Protein AF-X1LB87-F1 (afdb_monomer)

Sequence (244 aa):
LTRALYGISIRQPIGGEYGLSAKMVKKVLVHPLFPAEFGIDIFITTVAACEDMKMIEAKLGIKSHDSTKDYKDPKVLLVPMFNQVTGSILDLTIFYKDFSKKKVGDKSVERIGIKEVEIPKEVVMDISGYINDFKSGYKETIKKKNFFLTTKMISSLDKMSKSSGVEDFNFPIDLWAQIVYYSLNYYEQKRDRKEDILEILRILWQGRLASFAIETKDLDVEQSEEVIQRLVKAFKKYKEKMWQ

Foldseek 3Di:
DLCLQQLEDDPCQQDPDDDDDPVLVVQQVPDPLNDDDSQNSNLSSLSCRLVVHAAAAEDDDDDDDVCVVPVVDVCVVVLVSQLNNLLSVLVSCVVSVVSRLDPHHRDDHHYDDDDDPDDDDDDDDPLVVLLVLLLCCCVPQCVVLVVLPDPVLNVVSVVQSPQDDLLRHADDLLSLLLLSLSLSVVCVVCVVCSVSSSSNNSSSVSSNVSNLCSVCVPPDPVRSVVVVVVSSVSNNVVSNVSND

Nearest PDB structures (foldseek):
  6wvt-assembly1_K  TM=2.328E-01  e=2.397E+00  Mus musculus
  7utj-assembly1_I  TM=2.412E-01  e=8.378E+00  Homo sapiens

InterPro domains:
  IPR029044 Nucleotide-diphospho-sugar transferases [G3DSA:3.90.550.10] (3-74)
  IPR029044 Nucleotide-diphospho-sugar transferases [SSF53448] (2-237)

Mean predicted aligned error: 5.07 Å

Radius of gyration: 18.39 Å; Cα contacts (8 Å, |Δi|>4): 214; chains: 1; bounding box: 40×46×42 Å

Secondary structure (DSSP, 8-state):
-HHHHH-B--S-TT-S-----HHHHHHHHT-TT--S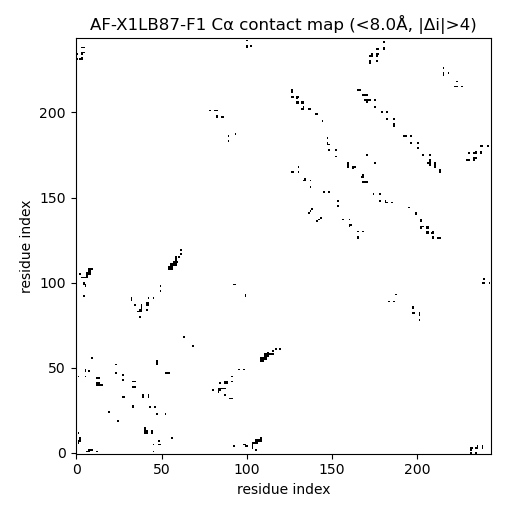STTHHHHHHHHHHHTT---EEE-------HHHH-TT-HHHHHHHHHHHHHHHHHHHHHHTHHHHTS----BPPEEES----PPPPP----HHHHHHHHHHHIIIIITT--TTS-HHHHHHHHHHHT--SSTT----HHHHHHHHHHHHHHHHH-GGGHHHHHHHHHHHHHHHHHHHHHHHTT--HHHHHHHHHHHHHHHHHHHHHH--

pLDDT: mean 89.95, std 10.99, range [47.03, 98.19]

Organism: NCBI:txid412755

Structure (mmCIF, N/CA/C/O backbone):
data_AF-X1LB87-F1
#
_entry.id   AF-X1LB87-F1
#
loop_
_atom_site.group_PDB
_atom_site.id
_atom_site.type_symbol
_atom_site.label_atom_id
_atom_site.label_alt_id
_atom_site.label_comp_id
_atom_site.label_asym_id
_atom_site.label_entity_id
_atom_site.label_seq_id
_atom_site.pdbx_PDB_ins_code
_atom_site.Cartn_x
_atom_site.Cartn_y
_atom_site.Cartn_z
_atom_site.occupancy
_atom_site.B_iso_or_equiv
_atom_site.auth_seq_id
_atom_site.auth_comp_id
_atom_site.auth_asym_id
_atom_site.auth_atom_id
_atom_site.pdbx_PDB_model_num
ATOM 1 N N . LEU A 1 1 ? -1.907 -0.938 -4.306 1.00 92.50 1 LEU A N 1
ATOM 2 C CA . LEU A 1 1 ? -1.339 0.369 -4.709 1.00 92.50 1 LEU A CA 1
ATOM 3 C C . LEU A 1 1 ? -0.589 0.290 -6.048 1.00 92.50 1 LEU A C 1
ATOM 5 O O . LEU A 1 1 ? -1.041 0.935 -6.982 1.00 92.50 1 LEU A O 1
ATOM 9 N N . THR A 1 2 ? 0.451 -0.542 -6.197 1.00 92.88 2 THR A N 1
ATOM 10 C CA . THR A 1 2 ? 1.267 -0.697 -7.431 1.00 92.88 2 THR A CA 1
ATOM 11 C C . THR A 1 2 ? 0.451 -0.820 -8.722 1.00 92.88 2 THR A C 1
ATOM 13 O O . THR A 1 2 ? 0.628 -0.024 -9.638 1.00 92.88 2 THR A O 1
ATOM 16 N N . ARG A 1 3 ? -0.528 -1.736 -8.775 1.00 93.56 3 ARG A N 1
ATOM 17 C CA . ARG A 1 3 ? -1.422 -1.892 -9.940 1.00 93.56 3 ARG A CA 1
ATOM 18 C C . ARG A 1 3 ? -2.224 -0.628 -10.266 1.00 93.56 3 ARG A C 1
ATOM 20 O O . ARG A 1 3 ? -2.453 -0.330 -11.429 1.00 93.56 3 ARG A O 1
ATOM 27 N N . ALA A 1 4 ? -2.644 0.133 -9.256 1.00 94.12 4 ALA A N 1
ATOM 28 C CA . ALA A 1 4 ? -3.366 1.386 -9.477 1.00 94.12 4 ALA A CA 1
ATOM 29 C C . ALA A 1 4 ? -2.437 2.495 -9.999 1.00 94.12 4 ALA A C 1
ATOM 31 O O . ALA A 1 4 ? -2.814 3.246 -10.897 1.00 94.12 4 ALA A O 1
ATOM 32 N N . LEU A 1 5 ? -1.220 2.589 -9.458 1.00 94.44 5 LEU A N 1
ATOM 33 C CA . LEU A 1 5 ? -0.237 3.596 -9.856 1.00 94.44 5 LEU A CA 1
ATOM 34 C C . LEU A 1 5 ? 0.320 3.345 -11.256 1.00 94.44 5 LEU A C 1
ATOM 36 O O . LEU A 1 5 ? 0.363 4.280 -12.052 1.00 94.44 5 LEU A O 1
ATOM 40 N N . TYR A 1 6 ? 0.672 2.098 -11.565 1.00 93.88 6 TYR A N 1
ATOM 41 C CA . TYR A 1 6 ? 1.486 1.776 -12.736 1.00 93.88 6 TYR A CA 1
ATOM 42 C C . TYR A 1 6 ? 0.792 0.875 -13.764 1.00 93.88 6 TYR A C 1
ATOM 44 O O . TYR A 1 6 ? 1.359 0.594 -14.815 1.00 93.88 6 TYR A O 1
ATOM 52 N N . GLY A 1 7 ? -0.428 0.408 -13.480 1.00 92.31 7 GLY A N 1
ATOM 53 C CA . GLY A 1 7 ? -1.192 -0.440 -14.399 1.00 92.31 7 GLY A CA 1
ATOM 54 C C . GLY A 1 7 ? -0.630 -1.853 -14.560 1.00 92.31 7 GLY A C 1
ATOM 55 O O . GLY A 1 7 ? -1.006 -2.543 -15.495 1.00 92.31 7 GLY A O 1
ATOM 56 N N . ILE A 1 8 ? 0.269 -2.311 -13.685 1.00 90.56 8 ILE A N 1
ATOM 57 C CA . ILE A 1 8 ? 0.859 -3.654 -13.781 1.00 90.56 8 ILE A CA 1
ATOM 58 C C . ILE A 1 8 ? 0.159 -4.640 -12.846 1.00 90.56 8 ILE A C 1
ATOM 60 O O . ILE A 1 8 ? 0.021 -4.390 -11.647 1.00 90.56 8 ILE A O 1
ATOM 64 N N . SER A 1 9 ? -0.295 -5.772 -13.389 1.00 90.56 9 SER A N 1
ATOM 65 C CA . SER A 1 9 ? -1.017 -6.806 -12.636 1.00 90.56 9 SER A CA 1
ATOM 66 C C . SER A 1 9 ? -0.108 -7.959 -12.181 1.00 90.56 9 SER A C 1
ATOM 68 O O . SER A 1 9 ? -0.402 -9.124 -12.449 1.00 90.56 9 SER A O 1
ATOM 70 N N . ILE A 1 10 ? 0.971 -7.624 -11.469 1.00 90.62 10 ILE A N 1
ATOM 71 C CA . ILE A 1 10 ? 1.879 -8.584 -10.817 1.00 90.62 10 ILE A CA 1
ATOM 72 C C . ILE A 1 10 ? 1.256 -9.095 -9.507 1.00 90.62 10 ILE A C 1
ATOM 74 O O . ILE A 1 10 ? 0.735 -8.304 -8.716 1.00 90.62 10 ILE A O 1
ATOM 78 N N . ARG A 1 11 ? 1.308 -10.409 -9.278 1.00 88.88 11 ARG A N 1
ATOM 79 C CA . ARG A 1 11 ? 0.809 -11.120 -8.093 1.00 88.88 11 ARG A CA 1
ATOM 80 C C . ARG A 1 11 ? 1.665 -10.855 -6.860 1.00 88.88 11 ARG A C 1
ATOM 82 O O . ARG A 1 11 ? 1.113 -10.600 -5.795 1.00 88.88 11 ARG A O 1
ATOM 89 N N . GLN A 1 12 ? 2.988 -10.902 -7.006 1.00 90.75 12 GLN A N 1
ATOM 90 C CA . GLN A 1 12 ? 3.949 -10.729 -5.911 1.00 90.75 12 GLN A CA 1
ATOM 91 C C . GLN A 1 12 ? 4.940 -9.599 -6.234 1.00 90.75 12 GLN A C 1
ATOM 93 O O . GLN A 1 12 ? 6.086 -9.862 -6.579 1.00 90.75 12 GLN A O 1
ATOM 98 N N . PRO A 1 13 ? 4.531 -8.321 -6.117 1.00 92.88 13 PRO A N 1
ATOM 99 C CA . PRO A 1 13 ? 5.390 -7.177 -6.450 1.00 92.88 13 PRO A CA 1
ATOM 100 C C . PRO A 1 13 ? 6.563 -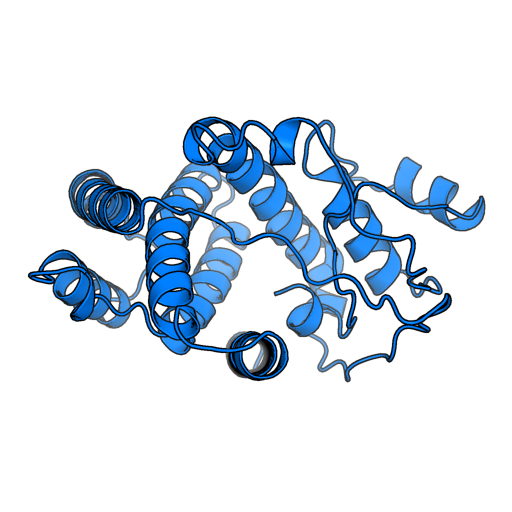6.966 -5.474 1.00 92.88 13 PRO A C 1
ATOM 102 O O . PRO A 1 13 ? 7.348 -6.044 -5.662 1.00 92.88 13 PRO A O 1
ATOM 105 N N . ILE A 1 14 ? 6.639 -7.780 -4.418 1.00 92.38 14 ILE A N 1
ATOM 106 C CA . ILE A 1 14 ? 7.727 -7.820 -3.432 1.00 92.38 14 ILE A CA 1
ATOM 107 C C . ILE A 1 14 ? 8.350 -9.224 -3.328 1.00 92.38 14 ILE A C 1
ATOM 109 O O . ILE A 1 14 ? 8.907 -9.583 -2.298 1.00 92.38 14 ILE A O 1
ATOM 113 N N . GLY A 1 15 ? 8.159 -10.072 -4.345 1.00 90.12 15 GLY A N 1
ATOM 114 C CA . GLY A 1 15 ? 8.759 -11.405 -4.380 1.00 90.12 15 GLY A CA 1
ATOM 115 C C . GLY A 1 15 ? 10.252 -11.325 -4.701 1.00 90.12 15 GLY A C 1
ATOM 116 O O . GLY A 1 15 ? 10.619 -10.679 -5.676 1.00 90.12 15 GLY A O 1
ATOM 117 N N . GLY A 1 16 ? 11.084 -12.006 -3.909 1.00 88.81 16 GLY A N 1
ATOM 118 C CA . GLY A 1 16 ? 12.549 -12.003 -4.052 1.00 88.81 16 GLY A CA 1
ATOM 119 C C . GLY A 1 16 ? 13.104 -12.955 -5.118 1.00 88.81 16 GLY A C 1
ATOM 120 O O . GLY A 1 16 ? 14.313 -13.030 -5.318 1.00 88.81 16 GLY A O 1
ATOM 121 N N . GLU A 1 17 ? 12.242 -13.709 -5.802 1.00 90.44 17 GLU A N 1
ATOM 122 C CA . GLU A 1 17 ? 12.632 -14.648 -6.853 1.00 90.44 17 GLU A CA 1
ATOM 123 C C . GLU A 1 17 ? 12.401 -14.036 -8.241 1.00 90.44 17 GLU A C 1
ATOM 125 O O . GLU A 1 17 ? 11.275 -13.991 -8.738 1.00 90.44 17 GLU A O 1
ATOM 130 N N . TYR A 1 18 ? 13.471 -13.582 -8.895 1.00 92.06 18 TYR A N 1
ATOM 131 C CA . TYR A 1 18 ? 13.393 -13.013 -10.242 1.00 92.06 18 TYR A CA 1
ATOM 132 C C . TYR A 1 18 ? 14.678 -13.205 -11.053 1.00 92.06 18 TYR A C 1
ATOM 134 O O . TYR A 1 18 ? 15.780 -13.320 -10.522 1.00 92.06 18 TYR A O 1
ATOM 142 N N . GLY A 1 19 ? 14.526 -13.181 -12.379 1.00 95.00 19 GLY A N 1
ATOM 143 C CA . GLY A 1 19 ? 15.624 -13.041 -13.333 1.00 95.00 19 GLY A CA 1
ATOM 144 C C . GLY A 1 19 ? 15.585 -11.660 -13.986 1.00 95.00 19 GLY A C 1
ATOM 145 O O . GLY A 1 19 ? 14.524 -11.200 -14.406 1.00 95.00 19 GLY A O 1
ATOM 146 N N . LEU A 1 20 ? 16.737 -10.995 -14.094 1.00 97.38 20 LEU A N 1
ATOM 147 C CA . LEU A 1 20 ? 16.850 -9.670 -14.708 1.00 97.38 20 LEU A CA 1
ATOM 148 C C . LEU A 1 20 ? 17.679 -9.745 -15.990 1.00 97.38 20 LEU A C 1
ATOM 150 O O . LEU A 1 20 ? 18.776 -10.297 -16.007 1.00 97.38 20 LEU A O 1
ATOM 154 N N . SER A 1 21 ? 17.186 -9.134 -17.069 1.00 97.75 21 SER A N 1
ATOM 155 C CA . SER A 1 21 ? 18.010 -8.930 -18.266 1.00 97.75 21 SER A CA 1
ATOM 156 C C . SER A 1 21 ? 19.172 -7.977 -17.966 1.00 97.75 21 SER A C 1
ATOM 158 O O . SER A 1 21 ? 19.045 -7.078 -17.133 1.00 97.75 21 SER A O 1
ATOM 160 N N . ALA A 1 22 ? 20.275 -8.078 -18.713 1.00 97.94 22 ALA A N 1
ATOM 161 C CA . ALA A 1 22 ? 21.400 -7.147 -18.576 1.00 97.94 22 ALA A CA 1
ATOM 162 C C . ALA A 1 22 ? 20.975 -5.671 -18.736 1.00 97.94 22 ALA A C 1
ATOM 164 O O . ALA A 1 22 ? 21.516 -4.787 -18.074 1.00 97.94 22 ALA A O 1
ATOM 165 N N . LYS A 1 23 ? 19.968 -5.398 -19.581 1.00 97.56 23 LYS A N 1
ATOM 166 C CA . LYS A 1 23 ? 19.366 -4.063 -19.727 1.00 97.56 23 LYS A CA 1
ATOM 167 C C . LYS A 1 23 ? 18.688 -3.604 -18.433 1.00 97.56 23 LYS A C 1
ATOM 169 O O . LYS A 1 23 ? 18.865 -2.452 -18.045 1.00 97.56 23 LYS A O 1
ATOM 174 N N . MET A 1 24 ? 17.937 -4.489 -17.774 1.00 97.62 24 MET A N 1
ATOM 175 C CA . MET A 1 24 ? 17.288 -4.182 -16.498 1.00 97.62 24 MET A CA 1
ATOM 176 C C . MET A 1 24 ? 18.321 -3.924 -15.399 1.00 97.62 24 MET A C 1
ATOM 178 O O . MET A 1 24 ? 18.228 -2.907 -14.722 1.00 97.62 24 MET A O 1
ATOM 182 N N . VAL A 1 25 ? 19.346 -4.780 -15.289 1.00 97.38 25 VAL A N 1
ATOM 183 C CA . VAL A 1 25 ? 20.445 -4.624 -14.317 1.00 97.38 25 VAL A CA 1
ATOM 184 C C . VAL A 1 25 ? 21.116 -3.256 -14.458 1.00 97.38 25 VAL A C 1
ATOM 186 O O . VAL A 1 25 ? 21.256 -2.529 -13.480 1.00 97.38 25 VAL A O 1
ATOM 18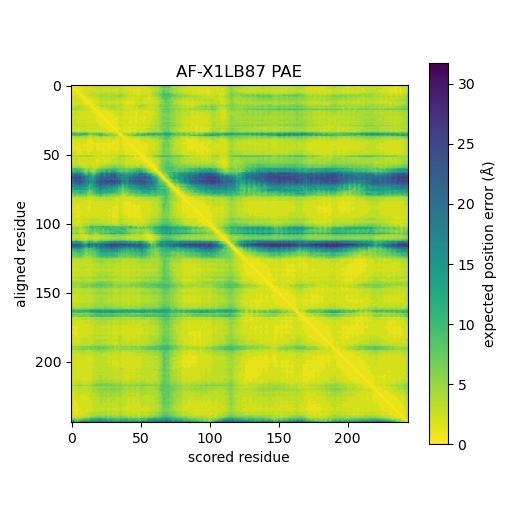9 N N . LYS A 1 26 ? 21.461 -2.851 -15.687 1.00 96.88 26 LYS A N 1
ATOM 190 C CA . LYS A 1 26 ? 22.055 -1.530 -15.943 1.00 96.88 26 LYS A CA 1
ATOM 191 C C . LYS A 1 26 ? 21.140 -0.382 -15.517 1.00 96.88 26 LYS A C 1
ATOM 193 O O . LYS A 1 26 ? 21.635 0.583 -14.952 1.00 96.88 26 LYS A O 1
ATOM 198 N N . LYS A 1 27 ? 19.828 -0.481 -15.771 1.00 96.62 27 LYS A N 1
ATOM 199 C CA . LYS A 1 27 ? 18.853 0.544 -15.364 1.00 96.62 27 LYS A CA 1
ATOM 200 C C . LYS A 1 27 ? 18.747 0.672 -13.846 1.00 96.62 27 LYS A C 1
ATOM 202 O O . LYS A 1 27 ? 18.752 1.791 -13.349 1.00 96.62 27 LYS A O 1
ATOM 207 N N . VAL A 1 28 ? 18.659 -0.444 -13.121 1.00 96.38 28 VAL A N 1
ATOM 208 C CA . VAL A 1 28 ? 18.506 -0.397 -11.659 1.00 96.38 28 VAL A CA 1
ATOM 209 C C . VAL A 1 28 ? 19.766 0.113 -10.970 1.00 96.38 28 VAL A C 1
ATOM 211 O O . VAL A 1 28 ? 19.652 0.966 -10.101 1.00 96.38 28 VAL A O 1
ATOM 214 N N . LEU A 1 29 ? 20.955 -0.327 -11.398 1.00 95.94 29 LEU A N 1
ATOM 215 C CA . LEU A 1 29 ? 22.222 0.033 -10.748 1.00 95.94 29 LEU A CA 1
ATOM 216 C C . LEU A 1 29 ? 22.546 1.532 -10.804 1.00 95.94 29 LEU A C 1
ATOM 218 O O . LEU A 1 29 ? 23.249 2.029 -9.933 1.00 95.94 29 LEU A O 1
ATOM 222 N N . VAL A 1 30 ? 22.056 2.249 -11.819 1.00 96.69 30 VAL A N 1
ATOM 223 C CA . VAL A 1 30 ? 22.284 3.699 -11.967 1.00 96.69 30 VAL A CA 1
ATOM 224 C C . VAL A 1 30 ? 21.125 4.545 -11.440 1.00 96.69 30 VAL A C 1
ATOM 226 O O . VAL A 1 30 ? 21.169 5.771 -11.526 1.00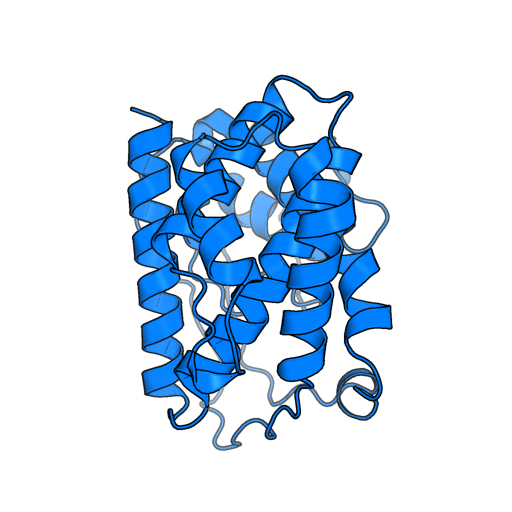 96.69 30 VAL A O 1
ATOM 229 N N . HIS A 1 31 ? 20.059 3.919 -10.939 1.00 98.06 31 HIS A N 1
ATOM 230 C CA . HIS A 1 31 ? 18.884 4.645 -10.479 1.00 98.06 31 HIS A CA 1
ATOM 231 C C . HIS A 1 31 ? 19.189 5.361 -9.148 1.00 98.06 31 HIS A C 1
ATOM 233 O O . HIS A 1 31 ? 19.653 4.720 -8.205 1.00 98.06 31 HIS A O 1
ATOM 239 N N . PRO A 1 32 ? 18.866 6.660 -8.999 1.00 97.19 32 PRO A N 1
ATOM 240 C CA . PRO A 1 32 ? 19.253 7.450 -7.822 1.00 97.19 32 PRO A CA 1
ATOM 241 C C . PRO A 1 32 ? 18.597 6.993 -6.509 1.00 97.19 32 PRO A C 1
ATOM 243 O O . PRO A 1 32 ? 19.084 7.310 -5.431 1.00 97.19 32 PRO A O 1
ATOM 246 N N . LEU A 1 33 ? 17.483 6.263 -6.600 1.00 96.69 33 LEU A N 1
ATOM 247 C CA . LEU A 1 33 ? 16.753 5.694 -5.458 1.00 96.69 33 LEU A CA 1
ATOM 248 C C . LEU A 1 33 ? 17.035 4.203 -5.205 1.00 96.69 33 LEU A C 1
ATOM 250 O O . LEU A 1 33 ? 16.187 3.529 -4.622 1.00 96.69 33 LEU A O 1
ATOM 254 N N . PHE A 1 34 ? 18.158 3.659 -5.683 1.00 95.62 34 PHE A N 1
ATOM 255 C CA . PHE A 1 34 ? 18.518 2.266 -5.403 1.00 95.62 34 PHE A CA 1
ATOM 256 C C . PHE A 1 34 ? 18.563 2.020 -3.876 1.00 95.62 34 PHE A C 1
ATOM 258 O O . PHE A 1 34 ? 19.314 2.706 -3.179 1.00 95.62 34 PHE A O 1
ATOM 265 N N . PRO A 1 35 ? 17.749 1.098 -3.329 1.00 90.50 35 PRO A N 1
ATOM 266 C CA . PRO A 1 35 ? 17.621 0.918 -1.884 1.00 90.50 35 PRO A CA 1
ATOM 267 C C . PRO A 1 35 ? 18.714 -0.000 -1.319 1.00 90.50 35 PRO A C 1
ATOM 269 O O . PRO A 1 35 ? 19.233 -0.865 -2.018 1.00 90.50 35 PRO A O 1
ATOM 272 N N . ALA A 1 36 ? 19.022 0.155 -0.028 1.00 78.94 36 ALA A N 1
ATOM 273 C CA . ALA A 1 36 ? 20.009 -0.674 0.674 1.00 78.94 36 ALA A CA 1
ATOM 274 C C . ALA A 1 36 ? 19.412 -1.918 1.368 1.00 78.94 36 ALA A C 1
ATOM 276 O O . ALA A 1 36 ? 20.158 -2.824 1.723 1.00 78.94 36 ALA A O 1
ATOM 277 N N . GLU A 1 37 ? 18.090 -1.967 1.572 1.00 85.38 37 GLU A N 1
ATOM 278 C CA . GLU A 1 37 ? 17.427 -2.983 2.409 1.00 85.38 37 GLU A CA 1
ATOM 279 C C . GLU A 1 37 ? 16.129 -3.533 1.765 1.00 85.38 37 GLU A C 1
ATOM 281 O O . GLU A 1 37 ? 16.056 -3.672 0.543 1.00 85.38 37 GLU A O 1
ATOM 286 N N . PHE A 1 38 ? 15.080 -3.835 2.545 1.00 87.44 38 PHE A N 1
ATOM 287 C CA . PHE A 1 38 ? 13.859 -4.548 2.123 1.00 87.44 38 PHE A CA 1
ATOM 288 C C . PHE A 1 38 ? 13.021 -3.836 1.042 1.00 87.44 38 PHE A C 1
ATOM 290 O O . PHE A 1 38 ? 12.034 -4.377 0.550 1.00 87.44 38 PHE A O 1
ATOM 297 N N . GLY A 1 39 ? 13.391 -2.617 0.648 1.00 92.06 39 GLY A N 1
ATOM 298 C CA . GLY A 1 39 ? 12.765 -1.889 -0.456 1.00 92.06 39 GLY A CA 1
ATOM 299 C C . GLY A 1 39 ? 13.148 -2.386 -1.857 1.00 92.06 39 GLY A C 1
ATOM 300 O O . GLY A 1 39 ? 12.559 -1.920 -2.833 1.00 92.06 39 GLY A O 1
ATOM 301 N N . ILE A 1 40 ? 14.127 -3.290 -1.988 1.00 95.00 40 ILE A N 1
ATOM 302 C CA . ILE A 1 40 ? 14.705 -3.689 -3.284 1.00 95.00 40 ILE A CA 1
ATOM 303 C C . ILE A 1 40 ? 13.698 -4.339 -4.242 1.00 95.00 40 ILE A C 1
ATOM 305 O O . ILE A 1 40 ? 13.655 -3.970 -5.418 1.00 95.00 40 ILE A O 1
ATOM 309 N N . ASP A 1 41 ? 12.831 -5.225 -3.755 1.00 95.50 41 ASP A N 1
ATOM 310 C CA . ASP A 1 41 ? 11.911 -5.985 -4.613 1.00 95.50 41 ASP A CA 1
ATOM 311 C C . ASP A 1 41 ? 10.830 -5.081 -5.222 1.00 95.50 41 ASP A C 1
ATOM 313 O O . ASP A 1 41 ? 10.561 -5.101 -6.432 1.00 95.50 41 ASP A O 1
ATOM 317 N N . ILE A 1 42 ? 10.250 -4.206 -4.389 1.00 96.00 42 ILE A N 1
ATOM 318 C CA . ILE A 1 42 ? 9.261 -3.231 -4.854 1.00 96.00 42 ILE A CA 1
ATOM 319 C C . ILE A 1 42 ? 9.892 -2.174 -5.757 1.00 96.00 42 ILE A C 1
ATOM 321 O O . ILE A 1 42 ? 9.247 -1.692 -6.694 1.00 96.00 42 ILE A O 1
ATOM 325 N N . PHE A 1 43 ? 11.157 -1.837 -5.501 1.00 97.56 43 PHE A N 1
ATOM 326 C CA . PHE A 1 43 ? 11.939 -0.938 -6.329 1.00 97.56 43 PHE A CA 1
ATOM 327 C C . PHE A 1 43 ? 12.139 -1.507 -7.734 1.00 97.56 43 PHE A C 1
ATOM 329 O O . PHE A 1 43 ? 11.751 -0.855 -8.703 1.00 97.56 43 PHE A O 1
ATOM 336 N N . ILE A 1 44 ? 12.634 -2.741 -7.859 1.00 96.94 44 ILE A N 1
ATOM 337 C CA . ILE A 1 44 ? 12.833 -3.406 -9.156 1.00 96.94 44 ILE A CA 1
ATOM 338 C C . ILE A 1 44 ? 11.511 -3.496 -9.920 1.00 96.94 44 ILE A C 1
ATOM 340 O O . ILE A 1 44 ? 11.456 -3.127 -11.096 1.00 96.94 44 ILE A O 1
ATOM 344 N N . THR A 1 45 ? 10.437 -3.922 -9.250 1.00 96.00 45 THR A N 1
ATOM 345 C CA . THR A 1 45 ? 9.102 -4.037 -9.857 1.00 96.00 45 THR A CA 1
ATOM 346 C C . THR A 1 45 ? 8.594 -2.691 -10.377 1.00 96.00 45 THR A C 1
ATOM 348 O O . THR A 1 45 ? 8.057 -2.599 -11.483 1.00 96.00 45 THR A O 1
ATOM 351 N N . THR A 1 46 ? 8.775 -1.624 -9.599 1.00 96.31 46 THR A N 1
ATOM 352 C CA . THR A 1 46 ? 8.320 -0.279 -9.973 1.00 96.31 46 THR A CA 1
ATOM 353 C C . THR A 1 46 ? 9.149 0.299 -11.117 1.00 96.31 46 THR A C 1
ATOM 355 O O . THR A 1 46 ? 8.578 0.811 -12.079 1.00 96.31 46 THR A O 1
ATOM 358 N N . VAL A 1 47 ? 10.479 0.168 -11.065 1.00 97.31 47 VAL A N 1
ATOM 359 C CA . VAL A 1 47 ? 11.371 0.599 -12.151 1.00 97.31 47 VAL A CA 1
ATOM 360 C C . VAL A 1 47 ? 11.034 -0.156 -13.436 1.00 97.31 47 VAL A C 1
ATOM 362 O O . VAL A 1 47 ? 10.897 0.468 -14.482 1.00 97.31 47 VAL A O 1
ATOM 365 N N . ALA A 1 48 ? 10.805 -1.472 -13.379 1.00 95.81 48 ALA A N 1
ATOM 366 C CA . ALA A 1 48 ? 10.401 -2.248 -14.553 1.00 95.81 48 ALA A CA 1
ATOM 367 C C . ALA A 1 48 ? 9.097 -1.720 -15.175 1.00 95.81 48 ALA A C 1
ATOM 369 O O . ALA A 1 48 ? 8.999 -1.593 -16.397 1.00 95.81 48 ALA A O 1
ATOM 370 N N . ALA A 1 49 ? 8.114 -1.379 -14.337 1.00 94.25 49 ALA A N 1
ATOM 371 C CA . ALA A 1 49 ? 6.832 -0.845 -14.779 1.00 94.25 49 ALA A CA 1
ATOM 372 C C . ALA A 1 49 ? 6.950 0.537 -15.438 1.00 94.25 49 ALA A C 1
ATOM 374 O O . ALA A 1 49 ? 6.338 0.773 -16.482 1.00 94.25 49 ALA A O 1
ATOM 375 N N . CYS A 1 50 ? 7.727 1.438 -14.836 1.00 95.25 50 CYS A N 1
ATOM 376 C CA . CYS A 1 50 ? 7.878 2.816 -15.298 1.00 95.25 50 CYS A CA 1
ATOM 377 C C . CYS A 1 50 ? 8.826 2.949 -16.500 1.00 95.25 50 CYS A C 1
ATOM 379 O O . CYS A 1 50 ? 8.632 3.831 -17.333 1.00 95.25 50 CYS A O 1
ATOM 381 N N . GLU A 1 51 ? 9.818 2.064 -16.618 1.00 94.12 51 GLU A N 1
ATOM 382 C CA . GLU A 1 51 ? 10.838 2.066 -17.679 1.00 94.12 51 GLU A CA 1
ATOM 383 C C . GLU A 1 51 ? 10.479 1.161 -18.874 1.00 94.12 51 GLU A C 1
ATOM 385 O O . GLU A 1 51 ? 11.352 0.808 -19.672 1.00 94.12 51 GLU A O 1
ATOM 390 N N . ASP A 1 52 ? 9.202 0.771 -18.973 1.00 86.75 52 ASP A N 1
ATOM 391 C CA . ASP A 1 52 ? 8.614 -0.062 -20.032 1.00 86.75 52 ASP A CA 1
ATOM 392 C C . ASP A 1 52 ? 9.382 -1.370 -20.295 1.00 86.75 52 ASP A C 1
ATOM 394 O O . ASP A 1 52 ? 9.640 -1.785 -21.427 1.00 86.75 52 ASP A O 1
ATOM 398 N N . MET A 1 53 ? 9.779 -2.037 -19.212 1.00 94.06 53 MET A N 1
ATOM 399 C CA . MET A 1 53 ? 10.435 -3.338 -19.280 1.00 94.06 53 MET A CA 1
ATOM 400 C C . MET A 1 53 ? 9.384 -4.450 -19.372 1.00 94.06 53 MET A C 1
ATOM 402 O O . MET A 1 53 ? 8.386 -4.443 -18.648 1.00 94.06 53 MET A O 1
ATOM 406 N N . LYS A 1 54 ? 9.615 -5.445 -20.243 1.00 93.31 54 LYS A N 1
ATOM 407 C CA . LYS A 1 54 ? 8.756 -6.638 -20.309 1.00 93.31 54 LYS A CA 1
ATOM 408 C C . LYS A 1 54 ? 8.862 -7.408 -18.990 1.00 93.31 54 LYS A C 1
ATOM 410 O O . LYS A 1 54 ? 9.962 -7.754 -18.566 1.00 93.31 54 LYS A O 1
ATOM 415 N N . MET A 1 55 ? 7.714 -7.705 -18.389 1.00 93.94 55 MET A N 1
ATOM 416 C CA . MET A 1 55 ? 7.589 -8.547 -17.200 1.00 93.94 55 MET A CA 1
ATOM 417 C C . MET A 1 55 ? 6.839 -9.827 -17.556 1.00 93.94 55 MET A C 1
ATOM 419 O O . MET A 1 55 ? 5.876 -9.792 -18.325 1.00 93.94 55 MET A O 1
ATOM 423 N N . ILE A 1 56 ? 7.298 -10.943 -16.998 1.00 94.25 56 ILE A N 1
ATOM 424 C CA . ILE A 1 56 ? 6.692 -12.269 -17.126 1.00 94.25 56 ILE A CA 1
ATOM 425 C C . ILE A 1 56 ? 6.670 -12.871 -15.722 1.00 94.25 56 ILE A C 1
ATOM 427 O O . ILE A 1 56 ? 7.666 -12.794 -15.006 1.00 94.25 56 ILE A O 1
ATOM 431 N N . GLU A 1 57 ? 5.547 -13.459 -15.331 1.00 93.19 57 GLU A N 1
ATOM 432 C CA . GLU A 1 57 ? 5.409 -14.198 -14.078 1.00 93.19 57 GLU A CA 1
ATOM 433 C C . GLU A 1 57 ? 5.506 -15.697 -14.360 1.00 93.19 57 GLU A C 1
ATOM 435 O O . GLU A 1 57 ? 4.672 -16.262 -15.069 1.00 93.19 57 GLU A O 1
ATOM 440 N N . ALA A 1 58 ? 6.516 -16.355 -13.798 1.00 91.31 58 ALA A N 1
ATOM 441 C CA . ALA A 1 58 ? 6.616 -17.807 -13.827 1.00 91.31 58 ALA A CA 1
ATOM 442 C C . ALA A 1 58 ? 5.963 -18.395 -12.573 1.00 91.31 58 ALA A C 1
ATOM 444 O O . ALA A 1 58 ? 6.269 -17.984 -11.455 1.00 91.31 58 ALA A O 1
ATOM 445 N N . LYS A 1 59 ? 5.074 -19.372 -12.753 1.00 87.81 59 LYS A N 1
ATOM 446 C CA . LYS A 1 59 ? 4.540 -20.177 -11.650 1.00 87.81 59 LYS A CA 1
ATOM 447 C C . LYS A 1 59 ? 5.547 -21.269 -11.307 1.00 87.81 59 LYS A C 1
ATOM 449 O O . LYS A 1 59 ? 5.816 -22.124 -12.150 1.00 87.81 59 LYS A O 1
ATOM 454 N N . LEU A 1 60 ? 6.111 -21.208 -10.101 1.00 85.19 60 LEU A N 1
ATOM 455 C CA . LEU A 1 60 ? 7.225 -22.063 -9.673 1.00 85.19 60 LEU A CA 1
ATOM 456 C C . LEU A 1 60 ? 6.881 -23.054 -8.555 1.00 85.19 60 LEU A C 1
ATOM 458 O O . LEU A 1 60 ? 7.779 -23.764 -8.110 1.00 85.19 60 LEU A O 1
ATOM 462 N N . GLY A 1 61 ? 5.630 -23.137 -8.106 1.00 80.38 61 GLY A N 1
ATOM 463 C CA . GLY A 1 61 ? 5.295 -23.971 -6.953 1.00 80.38 61 GLY A CA 1
ATOM 464 C C . GLY A 1 61 ? 4.989 -23.157 -5.691 1.00 80.38 61 GLY A C 1
ATOM 465 O O . GLY A 1 61 ? 5.228 -21.943 -5.626 1.00 80.38 61 GLY A O 1
ATOM 466 N N . ILE A 1 62 ? 4.549 -23.857 -4.644 1.00 75.06 62 ILE A N 1
ATOM 467 C CA . ILE A 1 62 ? 4.429 -23.299 -3.302 1.00 75.06 62 ILE A CA 1
ATOM 468 C C . ILE A 1 62 ? 5.829 -23.025 -2.760 1.00 75.06 62 ILE A C 1
ATOM 470 O O . ILE A 1 62 ? 6.670 -23.914 -2.612 1.00 75.06 62 ILE A O 1
ATOM 474 N N . LYS A 1 63 ? 6.067 -21.767 -2.387 1.00 73.94 63 LYS A N 1
ATOM 475 C CA . LYS A 1 63 ? 7.293 -21.365 -1.703 1.00 73.94 63 LYS A CA 1
ATOM 476 C C . LYS A 1 63 ? 7.294 -21.907 -0.271 1.00 73.94 63 LYS A C 1
ATOM 478 O O . LYS A 1 63 ? 6.665 -21.335 0.616 1.00 73.94 63 LYS A O 1
ATOM 483 N N . SER A 1 64 ? 8.039 -22.983 -0.030 1.00 66.50 64 SER A N 1
ATOM 484 C CA . SER A 1 64 ? 8.370 -23.439 1.325 1.00 66.50 64 SER A CA 1
ATOM 485 C C . SER A 1 64 ? 9.571 -22.648 1.849 1.00 66.50 64 SER A C 1
ATOM 487 O O . SER A 1 64 ? 10.709 -22.958 1.509 1.00 66.50 64 SER A O 1
ATOM 489 N N . HIS A 1 65 ? 9.331 -21.646 2.693 1.00 65.06 65 HIS A N 1
ATOM 490 C CA . HIS A 1 65 ? 10.379 -20.830 3.319 1.00 65.06 65 HIS A CA 1
ATOM 491 C C . HIS A 1 65 ? 10.409 -21.050 4.842 1.00 65.06 65 HIS A C 1
ATOM 493 O O . HIS A 1 65 ? 9.366 -21.303 5.443 1.00 65.06 65 HIS A O 1
ATOM 499 N N . ASP A 1 66 ? 11.551 -20.913 5.515 1.00 52.94 66 ASP A N 1
ATOM 500 C CA . ASP A 1 66 ? 11.595 -21.095 6.979 1.00 52.94 66 ASP A CA 1
ATOM 501 C C . ASP A 1 66 ? 10.780 -20.021 7.725 1.00 52.94 66 ASP A C 1
ATOM 503 O O . ASP A 1 66 ? 10.090 -20.329 8.693 1.00 52.94 66 ASP A O 1
ATOM 507 N N . SER A 1 67 ? 10.681 -18.803 7.176 1.00 52.22 67 SER A N 1
ATOM 508 C CA . SER A 1 67 ? 9.718 -17.790 7.658 1.00 52.22 67 SER A CA 1
ATOM 509 C C . SER A 1 67 ? 8.245 -18.200 7.503 1.00 52.22 67 SER A C 1
ATOM 511 O O . SER A 1 67 ? 7.400 -17.637 8.185 1.00 52.22 67 SER A O 1
ATOM 513 N N . THR A 1 68 ? 7.933 -19.176 6.638 1.00 48.06 68 THR A N 1
ATOM 514 C CA . THR A 1 68 ? 6.585 -19.767 6.509 1.00 48.06 68 THR A CA 1
ATOM 515 C C . THR A 1 68 ? 6.347 -20.946 7.451 1.00 48.06 68 THR A C 1
ATOM 517 O O . THR A 1 68 ? 5.199 -21.332 7.661 1.00 48.06 68 THR A O 1
ATOM 520 N N . LYS A 1 69 ? 7.410 -21.503 8.047 1.00 47.03 69 LYS A N 1
ATOM 521 C CA . LYS A 1 69 ? 7.341 -22.562 9.067 1.00 47.03 69 LYS A CA 1
ATOM 522 C C . LYS A 1 69 ? 7.347 -21.996 10.493 1.00 47.03 69 LYS A C 1
ATOM 524 O O . LYS A 1 69 ? 6.733 -22.593 11.369 1.00 47.03 69 LYS A O 1
ATOM 529 N N . ASP A 1 70 ? 7.959 -20.827 10.697 1.00 47.16 70 ASP A N 1
ATOM 530 C CA . ASP A 1 70 ? 8.041 -20.110 11.976 1.00 47.16 70 ASP A CA 1
ATOM 531 C C . ASP A 1 70 ? 7.404 -18.702 11.913 1.00 47.16 70 ASP A C 1
ATOM 533 O O . ASP A 1 70 ? 7.965 -17.723 12.406 1.00 47.16 70 ASP A O 1
ATOM 537 N N . TYR A 1 71 ? 6.174 -18.576 11.397 1.00 52.22 71 TYR A N 1
ATOM 538 C CA . TYR A 1 71 ? 5.319 -17.396 11.652 1.00 52.22 71 TYR A CA 1
ATOM 539 C C . TYR A 1 71 ? 4.852 -17.337 13.124 1.00 52.22 71 TYR A C 1
ATOM 541 O O . TYR A 1 71 ? 3.697 -17.037 13.409 1.00 52.22 71 TYR A O 1
ATOM 549 N N . LYS A 1 72 ? 5.724 -17.652 14.089 1.00 51.84 72 LYS A N 1
ATOM 550 C CA . LYS A 1 72 ? 5.376 -17.627 15.518 1.00 51.84 72 LYS A CA 1
ATOM 551 C C . LYS A 1 72 ? 5.042 -16.213 15.988 1.00 51.84 72 LYS A C 1
ATOM 553 O O . LYS A 1 72 ? 4.208 -16.062 16.870 1.00 51.84 72 LYS A O 1
ATOM 558 N N . ASP A 1 73 ? 5.640 -15.199 15.356 1.00 59.00 73 ASP A N 1
ATOM 559 C CA . ASP A 1 73 ? 5.221 -13.807 15.504 1.00 59.00 73 ASP A CA 1
ATOM 560 C C . ASP A 1 73 ? 5.451 -13.006 14.204 1.00 59.00 73 ASP A C 1
ATOM 562 O O . ASP A 1 73 ? 6.530 -12.443 13.980 1.00 59.00 73 ASP A O 1
ATOM 566 N N . PRO A 1 74 ? 4.442 -12.923 13.316 1.00 59.44 74 PRO A N 1
ATOM 567 C CA . PRO A 1 74 ? 4.517 -12.107 12.111 1.00 59.44 74 PRO A CA 1
ATOM 568 C C . PRO A 1 74 ? 4.797 -10.628 12.418 1.00 59.44 74 PRO A C 1
ATOM 570 O O . PRO A 1 74 ? 5.336 -9.926 11.566 1.00 59.44 74 PRO A O 1
ATOM 573 N N . LYS A 1 75 ? 4.476 -10.122 13.617 1.00 65.31 75 LYS A N 1
ATOM 574 C CA . LYS A 1 75 ? 4.646 -8.702 13.955 1.00 65.31 75 LYS A CA 1
ATOM 575 C C . LYS A 1 75 ? 6.121 -8.307 14.013 1.00 65.31 75 LYS A C 1
ATOM 577 O O . LYS A 1 75 ? 6.466 -7.249 13.489 1.00 65.31 75 LYS A O 1
ATOM 582 N N . VAL A 1 76 ? 6.986 -9.158 14.571 1.00 64.81 76 VAL A N 1
ATOM 583 C CA . VAL A 1 76 ? 8.427 -8.877 14.740 1.00 64.81 76 VAL A CA 1
ATOM 584 C C . VAL A 1 76 ? 9.129 -8.679 13.396 1.00 64.81 76 VAL A C 1
ATOM 586 O O . VAL A 1 76 ? 9.941 -7.768 13.250 1.00 64.81 76 VAL A O 1
ATOM 589 N N . LEU A 1 77 ? 8.788 -9.495 12.398 1.00 66.06 77 LEU A N 1
ATOM 590 C CA . LEU A 1 77 ? 9.424 -9.445 11.079 1.00 66.06 77 LEU A CA 1
ATOM 591 C C . LEU A 1 77 ? 8.732 -8.463 10.122 1.00 66.06 77 LEU A C 1
ATOM 593 O O . LEU A 1 77 ? 9.399 -7.788 9.338 1.00 66.06 77 LEU A O 1
ATOM 597 N N . LEU A 1 78 ? 7.400 -8.348 10.178 1.00 71.69 78 LEU A N 1
ATOM 598 C CA . LEU A 1 78 ? 6.645 -7.526 9.226 1.00 71.69 78 LEU A CA 1
ATOM 599 C C . LEU A 1 78 ? 6.742 -6.024 9.522 1.00 71.69 78 LEU A C 1
ATOM 601 O O . LEU A 1 78 ? 6.684 -5.223 8.591 1.00 71.69 78 LEU A O 1
ATOM 605 N N . VAL A 1 79 ? 6.888 -5.619 10.788 1.00 71.31 79 VAL A N 1
ATOM 606 C CA . VAL A 1 79 ? 6.874 -4.199 11.184 1.00 71.31 79 VAL A CA 1
ATOM 607 C C . VAL A 1 79 ? 8.072 -3.407 10.635 1.00 71.31 79 VAL A C 1
ATOM 609 O O . VAL A 1 79 ? 7.830 -2.367 10.012 1.00 71.31 79 VAL A O 1
ATOM 612 N N . PRO A 1 80 ? 9.337 -3.853 10.788 1.00 73.00 80 PRO A N 1
ATOM 613 C CA . PRO A 1 80 ? 10.482 -3.161 10.190 1.00 73.00 80 PRO A CA 1
ATOM 614 C C . PRO A 1 80 ? 10.409 -3.130 8.657 1.00 73.00 80 PRO A C 1
ATOM 616 O O . PRO A 1 80 ? 10.623 -2.084 8.039 1.00 73.00 80 PRO A O 1
ATOM 619 N N . MET A 1 81 ? 10.010 -4.251 8.048 1.00 85.00 81 MET A N 1
ATOM 620 C CA . MET A 1 81 ? 9.852 -4.379 6.598 1.00 85.00 81 MET A CA 1
ATOM 621 C C . MET A 1 81 ? 8.778 -3.425 6.051 1.00 85.00 81 MET A C 1
ATOM 623 O O . MET A 1 81 ? 8.959 -2.838 4.983 1.00 85.00 81 MET A O 1
ATOM 627 N N . PHE A 1 82 ? 7.687 -3.204 6.795 1.00 90.81 82 PHE A N 1
ATOM 628 C CA . PHE A 1 82 ? 6.600 -2.317 6.379 1.00 90.81 82 PHE A CA 1
ATOM 629 C C . PHE A 1 82 ? 7.086 -0.894 6.096 1.00 90.81 82 PHE A C 1
ATOM 631 O O . PHE A 1 82 ? 6.754 -0.337 5.046 1.00 90.81 82 PHE A O 1
ATOM 638 N N . ASN A 1 83 ? 7.859 -0.299 7.013 1.00 91.00 83 ASN A N 1
ATOM 639 C CA . ASN A 1 83 ? 8.309 1.088 6.868 1.00 91.00 83 ASN A CA 1
ATOM 640 C C . ASN A 1 83 ? 9.215 1.243 5.646 1.00 91.00 83 ASN A C 1
ATOM 642 O O . ASN A 1 83 ? 9.047 2.189 4.880 1.00 91.00 83 ASN A O 1
ATOM 646 N N . GLN A 1 84 ? 10.136 0.300 5.440 1.00 91.44 84 GLN A N 1
ATOM 647 C CA . GLN A 1 84 ? 11.073 0.355 4.323 1.00 91.44 84 GLN A CA 1
ATOM 648 C C . GLN A 1 84 ? 10.368 0.178 2.978 1.00 91.44 84 GLN A C 1
ATOM 650 O O . GLN A 1 84 ? 10.512 1.024 2.099 1.00 91.44 84 GLN A O 1
ATOM 655 N N . VAL A 1 85 ? 9.537 -0.861 2.837 1.00 94.75 85 VAL A N 1
ATOM 656 C CA . VAL A 1 85 ? 8.791 -1.125 1.597 1.00 94.75 85 VAL A CA 1
ATOM 657 C C . VAL A 1 85 ? 7.835 0.027 1.289 1.00 94.75 85 VAL A C 1
ATOM 659 O O . VAL A 1 85 ? 7.797 0.521 0.162 1.00 94.75 85 VAL A O 1
ATOM 662 N N . THR A 1 86 ? 7.082 0.500 2.286 1.00 95.62 86 THR A N 1
ATOM 663 C CA . THR A 1 86 ? 6.137 1.612 2.102 1.00 95.62 86 THR A CA 1
ATOM 664 C C . THR A 1 86 ? 6.870 2.908 1.772 1.00 95.62 86 THR A C 1
ATOM 666 O O . THR A 1 86 ? 6.461 3.610 0.850 1.00 95.62 86 THR A O 1
ATOM 669 N N . GLY A 1 87 ? 7.981 3.200 2.453 1.00 95.38 87 GLY A N 1
ATOM 670 C CA . GLY A 1 87 ? 8.850 4.334 2.145 1.00 95.38 87 GLY A CA 1
ATOM 671 C C . GLY A 1 87 ? 9.342 4.298 0.699 1.00 95.38 87 GLY A C 1
ATOM 672 O O . GLY A 1 87 ? 9.141 5.269 -0.026 1.00 95.38 87 GLY A O 1
ATOM 673 N N . SER A 1 88 ? 9.871 3.156 0.242 1.00 96.25 88 SER A N 1
ATOM 674 C CA . SER A 1 88 ? 10.293 2.967 -1.152 1.00 96.25 88 SER A CA 1
ATOM 675 C C . SER A 1 88 ? 9.149 3.175 -2.142 1.00 96.25 88 SER A C 1
ATOM 677 O O . SER A 1 88 ? 9.342 3.852 -3.149 1.00 96.25 88 SER A O 1
ATOM 679 N N . ILE A 1 89 ? 7.944 2.667 -1.856 1.00 96.81 89 ILE A N 1
ATOM 680 C CA . ILE A 1 89 ? 6.770 2.913 -2.707 1.00 96.81 89 ILE A CA 1
ATOM 681 C C . ILE A 1 89 ? 6.482 4.413 -2.811 1.00 96.81 89 ILE A C 1
ATOM 683 O O . ILE A 1 89 ? 6.272 4.909 -3.918 1.00 96.81 89 ILE A O 1
ATOM 687 N N . LEU A 1 90 ? 6.453 5.140 -1.691 1.00 96.69 90 LEU A N 1
ATOM 688 C CA . LEU A 1 90 ? 6.148 6.573 -1.685 1.00 96.69 90 LEU A CA 1
ATOM 689 C C . LEU A 1 90 ? 7.238 7.385 -2.400 1.00 96.69 90 LEU A C 1
ATOM 691 O O . LEU A 1 90 ? 6.911 8.229 -3.237 1.00 96.69 90 LEU A O 1
ATOM 695 N N . ASP A 1 91 ? 8.513 7.090 -2.136 1.00 96.81 91 ASP A N 1
ATOM 696 C CA . ASP A 1 91 ? 9.660 7.736 -2.785 1.00 96.81 91 ASP A CA 1
ATOM 697 C C . ASP A 1 91 ? 9.625 7.517 -4.310 1.00 96.81 91 ASP A C 1
ATOM 699 O O . ASP A 1 91 ? 9.707 8.478 -5.078 1.00 96.81 91 ASP A O 1
ATOM 703 N N . LEU A 1 92 ? 9.388 6.281 -4.765 1.00 97.44 92 LEU A N 1
ATOM 704 C CA . LEU A 1 92 ? 9.293 5.947 -6.191 1.00 97.44 92 LEU A CA 1
ATOM 705 C C . LEU A 1 92 ? 8.040 6.506 -6.860 1.00 97.44 92 LEU A C 1
ATOM 707 O O . LEU A 1 92 ? 8.093 6.903 -8.022 1.00 97.44 92 LEU A O 1
ATOM 711 N N . THR A 1 93 ? 6.916 6.570 -6.146 1.00 96.69 93 THR A N 1
ATOM 712 C CA . THR A 1 93 ? 5.692 7.201 -6.662 1.00 96.69 93 THR A CA 1
ATOM 713 C C . THR A 1 93 ? 5.933 8.675 -6.965 1.00 96.69 93 THR A C 1
ATOM 715 O O . THR A 1 93 ? 5.428 9.188 -7.963 1.00 96.69 93 THR A O 1
ATOM 718 N N . ILE A 1 94 ? 6.728 9.352 -6.134 1.00 95.94 94 ILE A N 1
ATOM 719 C CA . ILE A 1 94 ? 7.044 10.770 -6.318 1.00 95.94 94 ILE A CA 1
ATOM 720 C C . ILE A 1 94 ? 8.147 10.966 -7.35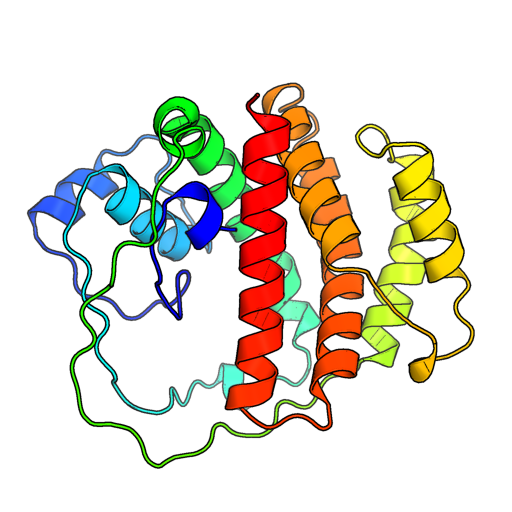7 1.00 95.94 94 ILE A C 1
ATOM 722 O O . ILE A 1 94 ? 8.054 11.881 -8.168 1.00 95.94 94 ILE A O 1
ATOM 726 N N . PHE A 1 95 ? 9.149 10.091 -7.400 1.00 97.31 95 PHE A N 1
ATOM 727 C CA . PHE A 1 95 ? 10.158 10.118 -8.458 1.00 97.31 95 PHE A CA 1
ATOM 728 C C . PHE A 1 95 ? 9.528 9.925 -9.844 1.00 97.31 95 PHE A C 1
ATOM 730 O O . PHE A 1 95 ? 9.747 10.718 -10.753 1.00 97.31 95 PHE A O 1
ATOM 737 N N . TYR A 1 96 ? 8.648 8.931 -9.979 1.00 96.69 96 TYR A N 1
ATOM 738 C CA . TYR A 1 96 ? 7.881 8.666 -11.193 1.00 96.69 96 TYR A CA 1
ATOM 739 C C . TYR A 1 96 ? 6.526 9.386 -11.199 1.00 96.69 96 TYR A C 1
ATOM 741 O O . TYR A 1 96 ? 5.543 8.833 -11.698 1.00 96.69 96 TYR A O 1
ATOM 749 N N . LYS A 1 97 ? 6.417 10.599 -10.638 1.00 94.88 97 LYS A N 1
ATOM 750 C CA . LYS A 1 97 ? 5.128 11.303 -10.480 1.00 94.88 97 LYS A CA 1
ATOM 751 C C . LYS A 1 97 ? 4.381 11.471 -11.799 1.00 94.88 97 LYS A C 1
ATOM 753 O O . LYS A 1 97 ? 3.182 11.201 -11.855 1.00 94.88 97 LYS A O 1
ATOM 758 N N . ASP A 1 98 ? 5.083 11.847 -12.863 1.00 93.56 98 ASP A N 1
ATOM 759 C CA . ASP A 1 98 ? 4.478 12.051 -14.183 1.00 93.56 98 ASP A CA 1
ATOM 760 C C . ASP A 1 98 ? 3.902 10.761 -14.764 1.00 93.56 98 ASP A C 1
ATOM 762 O O . ASP A 1 98 ? 2.860 10.789 -15.414 1.00 93.56 98 ASP A O 1
ATOM 766 N N . PHE A 1 99 ? 4.535 9.614 -14.507 1.00 94.25 99 PHE A N 1
ATOM 767 C CA . PHE A 1 99 ? 3.971 8.316 -14.870 1.00 94.25 99 PHE A CA 1
ATOM 768 C C . PHE A 1 99 ? 2.814 7.948 -13.938 1.00 94.25 99 PHE A C 1
ATOM 770 O O . PHE A 1 99 ? 1.731 7.592 -14.399 1.00 94.25 99 PHE A O 1
ATOM 777 N N . SER A 1 100 ? 3.027 8.076 -12.628 1.00 93.56 100 SER A N 1
ATOM 778 C CA . SER A 1 100 ? 2.076 7.705 -11.581 1.00 93.56 100 SER A CA 1
ATOM 779 C C . SER A 1 100 ? 0.742 8.418 -11.746 1.00 93.56 100 SER A C 1
ATOM 781 O O . SER A 1 100 ? -0.287 7.795 -11.520 1.00 93.56 100 SER A O 1
ATOM 783 N N . LYS A 1 101 ? 0.741 9.678 -12.198 1.00 91.81 101 LYS A N 1
ATOM 784 C CA . LYS A 1 101 ? -0.463 10.474 -12.480 1.00 91.81 101 LYS A CA 1
ATOM 785 C C . LYS A 1 101 ? -1.287 9.975 -13.661 1.00 91.81 101 LYS A C 1
ATOM 787 O O . LYS A 1 101 ? -2.498 10.182 -13.683 1.00 91.81 101 LYS A O 1
ATOM 792 N N . LYS A 1 102 ? -0.665 9.319 -14.644 1.00 90.75 102 LYS A N 1
ATOM 793 C CA . LYS A 1 102 ? -1.362 8.884 -15.860 1.00 90.75 102 LYS A CA 1
ATOM 794 C C . LYS A 1 102 ? -2.462 7.886 -15.517 1.00 90.75 102 LYS A C 1
ATOM 796 O O . LYS A 1 102 ? -2.307 7.011 -14.654 1.00 90.75 102 LYS A O 1
ATOM 801 N N . LYS A 1 103 ? -3.570 7.974 -16.250 1.00 83.50 103 LYS A N 1
ATOM 802 C CA . LYS A 1 103 ? -4.575 6.915 -16.279 1.00 83.50 103 LYS A CA 1
ATOM 803 C C 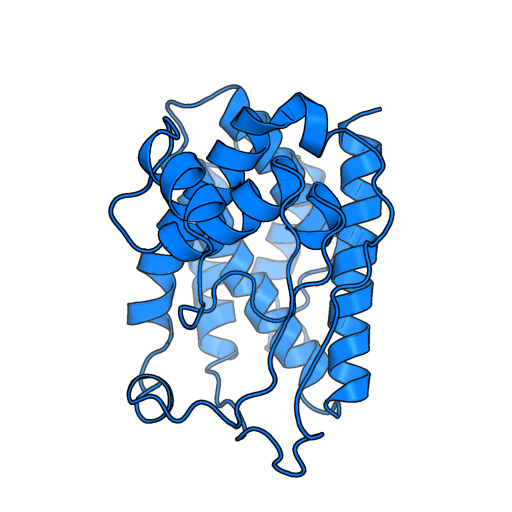. LYS A 1 103 ? -4.027 5.773 -17.130 1.00 83.50 103 LYS A C 1
ATOM 805 O O . LYS A 1 103 ? -4.007 5.858 -18.353 1.00 83.50 103 LYS A O 1
ATOM 810 N N . VAL A 1 104 ? -3.530 4.732 -16.467 1.00 80.88 104 VAL A N 1
ATOM 811 C CA . VAL A 1 104 ? -2.953 3.551 -17.119 1.00 80.88 104 VAL A CA 1
ATOM 812 C C . VAL A 1 104 ? -3.952 2.400 -17.004 1.00 80.88 104 VAL A C 1
ATOM 814 O O . VAL A 1 104 ? -4.461 2.121 -15.915 1.00 80.88 104 VAL A O 1
ATOM 817 N N . GLY A 1 105 ? -4.264 1.759 -18.132 1.00 82.75 105 GLY A N 1
ATOM 818 C CA . GLY A 1 105 ? -5.015 0.502 -18.144 1.00 82.75 105 GLY A CA 1
ATOM 819 C C . GLY A 1 105 ? -4.216 -0.627 -17.492 1.00 82.75 105 GLY A C 1
ATOM 820 O O . GLY A 1 105 ? -3.006 -0.514 -17.312 1.00 82.75 105 GLY A O 1
ATOM 821 N N . ASP A 1 106 ? -4.879 -1.727 -17.137 1.00 84.81 106 ASP A N 1
ATOM 822 C CA . ASP A 1 106 ? -4.143 -2.900 -16.664 1.00 84.81 106 ASP A CA 1
ATOM 823 C C . ASP A 1 106 ? -3.411 -3.555 -17.840 1.00 84.81 106 ASP A C 1
ATOM 825 O O . ASP A 1 106 ? -4.037 -4.138 -18.724 1.00 84.81 106 ASP A O 1
ATOM 829 N N . LYS A 1 107 ? -2.080 -3.467 -17.847 1.00 83.81 107 LYS A N 1
ATOM 830 C CA . LYS A 1 107 ? -1.225 -4.287 -18.697 1.00 83.81 107 LYS A CA 1
ATOM 831 C C . LYS A 1 107 ? -1.314 -5.727 -18.189 1.00 83.81 107 LYS A C 1
ATOM 833 O O . LYS A 1 107 ? -0.997 -6.010 -17.028 1.00 83.81 107 LYS A O 1
ATOM 838 N N . SER A 1 108 ? -1.756 -6.627 -19.066 1.00 79.19 108 SER A N 1
ATOM 839 C CA . SER A 1 108 ? -1.662 -8.061 -18.806 1.00 79.19 108 SER A CA 1
ATOM 840 C C . SER A 1 108 ? -0.190 -8.435 -18.664 1.00 79.19 108 SER A C 1
ATOM 842 O O . SER A 1 108 ? 0.638 -8.026 -19.480 1.00 79.19 108 SER A O 1
ATOM 844 N N . VAL A 1 109 ? 0.131 -9.180 -17.612 1.00 89.12 109 VAL A N 1
ATOM 845 C CA . VAL A 1 109 ? 1.453 -9.772 -17.435 1.00 89.12 109 VAL A CA 1
ATOM 846 C C . VAL A 1 109 ? 1.355 -11.212 -17.904 1.00 89.12 109 VAL A C 1
ATOM 848 O O . VAL A 1 109 ? 0.480 -11.955 -17.456 1.00 89.12 109 VAL A O 1
ATOM 851 N N . GLU A 1 110 ? 2.231 -11.589 -18.831 1.00 92.69 110 GLU A N 1
ATOM 852 C CA . GLU A 1 110 ? 2.323 -12.961 -19.315 1.00 92.69 110 GLU A CA 1
ATOM 853 C C . GLU A 1 110 ? 2.631 -13.888 -18.133 1.00 92.69 110 GLU A C 1
ATOM 855 O O . GLU A 1 110 ? 3.589 -13.658 -17.395 1.00 92.69 110 GLU A O 1
ATOM 860 N N . ARG A 1 111 ? 1.796 -14.913 -17.935 1.00 91.38 111 ARG A N 1
ATOM 861 C CA . ARG A 1 111 ? 1.973 -15.921 -16.886 1.00 91.38 111 ARG A CA 1
ATOM 862 C C . ARG A 1 111 ? 2.292 -17.260 -17.520 1.00 91.38 111 ARG A C 1
ATOM 864 O O . ARG A 1 111 ? 1.456 -17.805 -18.236 1.00 91.38 111 ARG A O 1
ATOM 871 N N . ILE A 1 112 ? 3.476 -17.780 -17.228 1.00 92.19 112 ILE A N 1
ATOM 872 C CA . ILE A 1 112 ? 3.978 -19.055 -17.746 1.00 92.19 112 ILE A CA 1
ATOM 873 C C . ILE A 1 112 ? 4.092 -20.089 -16.621 1.00 92.19 112 ILE A C 1
ATOM 875 O O . ILE A 1 112 ? 4.130 -19.738 -15.441 1.00 92.19 112 ILE A O 1
ATOM 879 N N . GLY A 1 113 ? 4.168 -21.366 -16.988 1.00 87.19 113 GLY A N 1
ATOM 880 C CA . GLY A 1 113 ? 4.277 -22.481 -16.045 1.00 87.19 113 GLY A CA 1
ATOM 881 C C . GLY A 1 113 ? 2.981 -23.275 -15.889 1.00 87.19 113 GLY A C 1
ATOM 882 O O . GLY A 1 113 ? 1.932 -22.929 -16.437 1.00 87.19 113 GLY A O 1
ATOM 883 N N . ILE A 1 114 ? 3.075 -24.384 -15.159 1.00 76.00 114 ILE A N 1
ATOM 884 C CA . ILE A 1 114 ? 1.971 -25.327 -14.970 1.00 76.00 114 ILE A CA 1
ATOM 885 C C . ILE A 1 114 ? 0.999 -24.753 -13.933 1.00 76.00 114 ILE A C 1
ATOM 887 O O . ILE A 1 114 ? 1.397 -24.080 -12.981 1.00 76.00 114 ILE A O 1
ATOM 891 N N . LYS A 1 115 ? -0.304 -24.976 -14.131 1.00 67.81 115 LYS A N 1
ATOM 892 C CA . LYS A 1 115 ? -1.318 -24.620 -13.135 1.00 67.81 115 LYS A CA 1
ATOM 893 C C . LYS A 1 115 ? -1.118 -25.529 -11.921 1.00 67.81 115 LYS A C 1
ATOM 895 O O . LYS A 1 115 ? -1.314 -26.734 -12.026 1.00 67.81 115 LYS A O 1
ATOM 900 N N . GLU A 1 116 ? -0.693 -24.952 -10.806 1.00 62.62 116 GLU A N 1
ATOM 901 C CA . GLU A 1 116 ? -0.555 -25.688 -9.552 1.00 62.62 116 GLU A CA 1
ATOM 902 C C . GLU A 1 116 ? -1.898 -26.244 -9.082 1.00 62.62 116 GLU A C 1
ATOM 904 O O . GLU A 1 116 ? -2.943 -25.605 -9.236 1.00 62.62 116 GLU A O 1
ATOM 909 N N . VAL A 1 117 ? -1.833 -27.446 -8.511 1.00 58.66 117 VAL A N 1
ATOM 910 C CA . VAL A 1 117 ? -2.956 -28.158 -7.886 1.00 58.66 117 VAL A CA 1
ATOM 911 C C . VAL A 1 117 ? -2.904 -28.010 -6.358 1.00 58.66 117 VAL A C 1
ATOM 913 O O . VAL A 1 117 ? -3.866 -28.339 -5.672 1.00 58.66 117 VAL A O 1
ATOM 916 N N . GLU A 1 118 ? -1.796 -27.504 -5.808 1.00 64.88 118 GLU A N 1
ATOM 917 C CA . GLU A 1 118 ? -1.625 -27.390 -4.362 1.00 64.88 118 GLU A CA 1
ATOM 918 C C . GLU A 1 118 ? -2.309 -26.138 -3.803 1.00 64.88 118 GLU A C 1
ATOM 920 O O . GLU A 1 118 ? -2.155 -25.022 -4.301 1.00 64.88 118 GLU A O 1
ATOM 925 N N . ILE A 1 119 ? -3.074 -26.348 -2.734 1.00 69.19 119 ILE A N 1
ATOM 926 C CA . ILE A 1 119 ? -3.765 -25.297 -1.994 1.00 69.19 119 ILE A CA 1
ATOM 927 C C . ILE A 1 119 ? -2.770 -24.718 -0.975 1.00 69.19 119 ILE A C 1
ATOM 929 O O . ILE A 1 119 ? -2.158 -25.493 -0.232 1.00 69.19 119 ILE A O 1
ATOM 933 N N . PRO A 1 120 ? -2.585 -23.384 -0.910 1.00 69.06 120 PRO A N 1
ATOM 934 C CA . PRO A 1 120 ? -1.757 -22.764 0.118 1.00 69.06 120 PRO A CA 1
ATOM 935 C C . PRO A 1 120 ? -2.199 -23.186 1.521 1.00 69.06 120 PRO A C 1
ATOM 937 O O . PRO A 1 120 ? -3.392 -23.329 1.786 1.00 69.06 120 PRO A O 1
ATOM 940 N N . LYS A 1 121 ? -1.239 -23.355 2.434 1.00 72.06 121 LYS A N 1
ATOM 941 C CA . LYS A 1 121 ? -1.556 -23.640 3.837 1.00 72.06 121 LYS A CA 1
ATOM 942 C C . LYS A 1 121 ? -2.362 -22.498 4.449 1.00 72.06 121 LYS A C 1
ATOM 944 O O . LYS A 1 121 ? -2.137 -21.331 4.126 1.00 72.06 121 LYS A O 1
ATOM 949 N N . GLU A 1 122 ? -3.248 -22.858 5.369 1.00 74.94 122 GLU A N 1
ATOM 950 C CA . GLU A 1 122 ? -3.972 -21.896 6.188 1.00 74.94 122 GLU A CA 1
ATOM 951 C C . GLU A 1 122 ? -2.991 -20.990 6.944 1.00 74.94 122 GLU A C 1
ATOM 953 O O . GLU A 1 122 ? -1.980 -21.444 7.490 1.00 74.94 122 GLU A O 1
ATOM 958 N N . VAL A 1 123 ? -3.291 -19.692 6.955 1.00 76.31 123 VAL A N 1
ATOM 959 C CA . VAL A 1 123 ? -2.511 -18.689 7.677 1.00 76.31 123 VAL A CA 1
ATOM 960 C C . VAL A 1 123 ? -3.216 -18.400 8.995 1.00 76.31 123 VAL A C 1
ATOM 962 O O . VAL A 1 123 ? -4.268 -17.767 9.014 1.00 76.31 123 VAL A O 1
ATOM 965 N N . VAL A 1 124 ? -2.613 -18.825 10.105 1.00 78.69 124 VAL A N 1
ATOM 966 C CA . VAL A 1 124 ? -3.111 -18.507 11.449 1.00 78.69 124 VAL A CA 1
ATOM 967 C C . VAL A 1 124 ? -2.652 -17.099 11.836 1.00 78.69 124 VAL A C 1
ATOM 969 O O . VAL A 1 124 ? -1.459 -16.795 11.800 1.00 78.69 124 VAL A O 1
ATOM 972 N N . MET A 1 125 ? -3.596 -16.233 12.208 1.00 82.94 125 MET A N 1
ATOM 973 C CA . MET A 1 125 ? -3.341 -14.835 12.570 1.00 82.94 125 MET A CA 1
ATOM 974 C C . MET A 1 125 ? -4.004 -14.476 13.905 1.00 82.94 125 MET A C 1
ATOM 976 O O . MET A 1 125 ? -5.180 -14.761 14.115 1.00 82.94 125 MET A O 1
ATOM 980 N N . ASP A 1 126 ? -3.283 -13.763 14.776 1.00 88.38 126 ASP A N 1
ATOM 981 C CA . ASP A 1 126 ? -3.848 -13.146 15.985 1.00 88.38 126 ASP A CA 1
ATOM 982 C C . ASP A 1 126 ? -4.619 -11.855 15.641 1.00 88.38 126 ASP A C 1
ATOM 984 O O . ASP A 1 126 ? -4.125 -10.734 15.805 1.00 88.38 126 ASP A O 1
ATOM 988 N N . ILE A 1 127 ? -5.838 -12.014 15.114 1.00 91.69 127 ILE A N 1
ATOM 989 C CA . ILE A 1 127 ? -6.707 -10.899 14.698 1.00 91.69 127 ILE A CA 1
ATOM 990 C C . ILE A 1 127 ? -6.968 -9.943 15.873 1.00 91.69 127 ILE A C 1
ATOM 992 O O . ILE A 1 127 ? -6.852 -8.724 15.720 1.00 91.69 127 ILE A O 1
ATOM 996 N N . SER A 1 128 ? -7.270 -10.485 17.056 1.00 93.94 128 SER A N 1
ATOM 997 C CA . SER A 1 128 ? -7.504 -9.706 18.278 1.00 93.94 128 SER A CA 1
ATOM 998 C C . SER A 1 128 ? -6.294 -8.849 18.645 1.00 93.94 128 SER A C 1
ATOM 1000 O O . SER A 1 128 ? -6.446 -7.665 18.956 1.00 93.94 128 SER A O 1
ATOM 1002 N N . GLY A 1 129 ? -5.086 -9.407 18.556 1.00 92.50 129 GLY A N 1
ATOM 1003 C CA . GLY A 1 129 ? -3.846 -8.673 18.772 1.00 92.50 129 GLY A CA 1
ATOM 1004 C C . GLY A 1 129 ? -3.653 -7.526 17.786 1.00 92.50 129 GLY A C 1
ATOM 1005 O O . GLY A 1 129 ? -3.327 -6.425 18.215 1.00 92.50 129 GLY A O 1
ATOM 1006 N N . TYR A 1 130 ? -3.895 -7.731 16.487 1.00 92.50 130 TYR A N 1
ATOM 1007 C CA . TYR A 1 130 ? -3.796 -6.647 15.496 1.00 92.50 130 TYR A CA 1
ATOM 1008 C C . TYR A 1 130 ? -4.823 -5.528 15.732 1.00 92.50 130 TYR A C 1
ATOM 1010 O O . TYR A 1 130 ? -4.502 -4.349 15.555 1.00 92.50 130 TYR A O 1
ATOM 1018 N N . ILE A 1 131 ? -6.042 -5.868 16.167 1.00 96.00 131 ILE A N 1
ATOM 1019 C CA . ILE A 1 131 ? -7.058 -4.877 16.554 1.00 96.00 131 ILE A CA 1
ATOM 1020 C C . ILE A 1 131 ? -6.592 -4.082 17.777 1.00 96.00 131 ILE A C 1
ATOM 1022 O O . ILE A 1 131 ? -6.727 -2.857 17.799 1.00 96.00 131 ILE A O 1
ATOM 1026 N N . ASN A 1 132 ? -6.035 -4.753 18.787 1.00 95.56 132 ASN A N 1
ATOM 1027 C CA . ASN A 1 132 ? -5.523 -4.098 19.989 1.00 95.56 132 ASN A CA 1
ATOM 1028 C C . ASN A 1 132 ? -4.333 -3.182 19.677 1.00 95.56 132 ASN A C 1
ATOM 1030 O O . ASN A 1 132 ? -4.316 -2.046 20.147 1.00 95.56 132 ASN A O 1
ATOM 1034 N N . ASP A 1 133 ? -3.408 -3.613 18.819 1.00 93.81 133 ASP A N 1
ATOM 1035 C CA . ASP A 1 133 ? -2.284 -2.788 18.364 1.00 93.81 133 ASP A CA 1
ATOM 1036 C C . ASP A 1 133 ? -2.777 -1.529 17.638 1.00 93.81 133 ASP A C 1
ATOM 1038 O O . ASP A 1 133 ? -2.329 -0.418 17.933 1.00 93.81 133 ASP A O 1
ATOM 1042 N N . PHE A 1 134 ? -3.769 -1.673 16.748 1.00 96.50 134 PHE A N 1
ATOM 1043 C CA . PHE A 1 134 ? -4.424 -0.534 16.103 1.00 96.50 134 PHE A CA 1
ATOM 1044 C C . PHE A 1 134 ? -5.063 0.411 17.130 1.00 96.50 134 PHE A C 1
ATOM 1046 O O . PHE A 1 134 ? -4.868 1.625 17.050 1.00 96.50 134 PHE A O 1
ATOM 1053 N N . LYS A 1 135 ? -5.821 -0.116 18.102 1.00 97.50 135 LYS A N 1
ATOM 1054 C CA . LYS A 1 135 ? -6.502 0.686 19.135 1.00 97.50 135 LYS A CA 1
ATOM 1055 C C . LYS A 1 135 ? -5.503 1.465 19.994 1.00 97.50 135 LYS A C 1
ATOM 1057 O O . LYS A 1 135 ? -5.688 2.670 20.199 1.00 97.50 135 LYS A O 1
ATOM 1062 N N . SER A 1 136 ? -4.443 0.803 20.452 1.00 96.94 136 SER A N 1
ATOM 1063 C CA . SER A 1 136 ? -3.371 1.411 21.245 1.00 96.94 136 SER A CA 1
ATOM 1064 C C . SER A 1 136 ? -2.613 2.459 20.434 1.00 96.94 136 SER A C 1
ATOM 1066 O O . SER A 1 136 ? -2.569 3.622 20.836 1.00 96.94 136 SER A O 1
ATOM 1068 N N . GLY A 1 137 ? -2.140 2.113 19.232 1.00 97.06 137 GLY A N 1
ATOM 1069 C CA . GLY A 1 137 ? -1.440 3.046 18.347 1.00 97.06 137 GLY A CA 1
ATOM 1070 C C . GLY A 1 137 ? -2.304 4.242 17.933 1.00 97.06 137 GLY A C 1
ATOM 1071 O O . GLY A 1 137 ? -1.819 5.375 17.843 1.00 97.06 137 GLY A O 1
ATOM 1072 N N . TYR A 1 138 ? -3.613 4.044 17.751 1.00 97.81 138 TYR A N 1
ATOM 1073 C CA . TYR A 1 138 ? -4.536 5.144 17.501 1.00 97.81 138 TYR A CA 1
ATOM 1074 C C . TYR A 1 138 ? -4.587 6.117 18.686 1.00 97.81 138 TYR A C 1
ATOM 1076 O O . TYR A 1 138 ? -4.448 7.329 18.498 1.00 97.81 138 TYR A O 1
ATOM 1084 N N . LYS A 1 139 ? -4.753 5.601 19.911 1.00 97.44 139 LYS A N 1
ATOM 1085 C CA . LYS A 1 139 ? -4.829 6.408 21.139 1.00 97.44 139 LYS A CA 1
ATOM 1086 C C . LYS A 1 139 ? -3.511 7.122 21.449 1.00 97.44 139 LYS A C 1
ATOM 1088 O O . LYS A 1 139 ? -3.530 8.290 21.834 1.00 97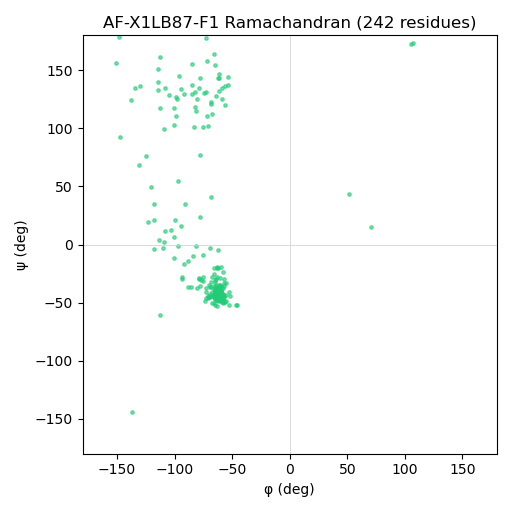.44 139 LYS A O 1
ATOM 1093 N N . GLU A 1 140 ? -2.391 6.426 21.309 1.00 97.25 140 GLU A N 1
ATOM 1094 C CA . GLU A 1 140 ? -1.081 6.886 21.773 1.00 97.25 140 GLU A CA 1
ATOM 1095 C C . GLU A 1 140 ? -0.368 7.778 20.759 1.00 97.25 140 GLU A C 1
ATOM 1097 O O . GLU A 1 140 ? 0.256 8.764 21.172 1.00 97.25 140 GLU A O 1
ATOM 1102 N N . THR A 1 141 ? -0.523 7.477 19.465 1.00 96.75 141 THR A N 1
ATOM 1103 C CA . THR A 1 141 ? 0.184 8.143 18.362 1.00 96.75 141 THR A CA 1
ATOM 1104 C C . THR A 1 141 ? -0.768 8.951 17.490 1.00 96.75 141 THR A C 1
ATOM 1106 O O . THR A 1 141 ? -0.630 10.173 17.404 1.00 96.75 141 THR A O 1
ATOM 1109 N N . ILE A 1 142 ? -1.765 8.318 16.859 1.00 97.06 142 ILE A N 1
ATOM 1110 C CA . ILE A 1 142 ? -2.575 8.983 15.819 1.00 97.06 142 ILE A CA 1
ATOM 1111 C C . ILE A 1 142 ? -3.371 10.159 16.393 1.00 97.06 142 ILE A C 1
ATOM 1113 O O . ILE A 1 142 ? -3.396 11.222 15.777 1.00 97.06 142 ILE A O 1
ATOM 1117 N N . LYS A 1 143 ? -3.954 10.034 17.594 1.00 95.00 143 LYS A N 1
ATOM 1118 C CA . LYS A 1 143 ? -4.666 11.150 18.249 1.00 95.00 143 LYS A CA 1
ATOM 1119 C C . LYS A 1 143 ? -3.794 12.392 18.453 1.00 95.00 143 LYS A C 1
ATOM 1121 O O . LYS A 1 143 ? -4.327 13.496 18.442 1.00 95.00 143 LYS A O 1
ATOM 1126 N N . LYS A 1 144 ? -2.480 12.217 18.623 1.00 95.00 144 LYS A N 1
ATOM 1127 C CA . LYS A 1 144 ? -1.519 13.308 18.844 1.00 95.00 144 LYS A CA 1
ATOM 1128 C C . LYS A 1 144 ? -0.877 13.805 17.544 1.00 95.00 144 LYS A C 1
ATOM 1130 O O . LYS A 1 144 ? -0.514 14.971 17.457 1.00 95.00 144 LYS A O 1
ATOM 1135 N N . LYS A 1 145 ? -0.726 12.931 16.541 1.00 93.31 145 LYS A N 1
ATOM 1136 C CA . LYS A 1 145 ? 0.009 13.188 15.289 1.00 93.31 145 LYS A CA 1
ATOM 1137 C C . LYS A 1 145 ? -0.876 13.104 14.030 1.00 93.31 145 LYS A C 1
ATOM 1139 O O . LYS A 1 145 ? -0.410 12.708 12.973 1.00 93.31 145 LYS A O 1
ATOM 1144 N N . ASN A 1 146 ? -2.144 13.501 14.078 1.00 93.19 146 ASN A N 1
ATOM 1145 C CA . ASN A 1 146 ? -3.085 13.378 12.946 1.00 93.19 146 ASN A CA 1
ATOM 1146 C C . ASN A 1 146 ? -2.940 14.433 11.820 1.00 93.19 146 ASN A C 1
ATOM 1148 O O . ASN A 1 146 ? -3.889 14.668 11.078 1.00 93.19 146 ASN A O 1
ATOM 1152 N N . PHE A 1 147 ? -1.770 15.051 11.651 1.00 94.12 147 PHE A N 1
ATOM 1153 C CA . PHE A 1 147 ? -1.564 16.264 10.838 1.00 94.12 147 PHE A CA 1
ATOM 1154 C C . PHE A 1 147 ? -1.923 16.153 9.343 1.00 94.12 147 PHE A C 1
ATOM 1156 O O . PHE A 1 147 ? -2.104 17.182 8.693 1.00 94.12 147 PHE A O 1
ATOM 1163 N N . PHE A 1 148 ? -2.015 14.940 8.789 1.00 95.25 148 PHE A N 1
ATOM 1164 C CA . PHE A 1 148 ? -2.424 14.701 7.397 1.00 95.25 148 PHE A CA 1
ATOM 1165 C C . PHE A 1 148 ? -3.810 14.054 7.253 1.00 95.25 148 PHE A C 1
ATOM 1167 O O . PHE A 1 148 ? -4.282 13.826 6.137 1.00 95.25 148 PHE A O 1
ATOM 1174 N N . LEU A 1 149 ? -4.466 13.730 8.368 1.00 96.94 149 LEU A N 1
ATOM 1175 C CA . LEU A 1 149 ? -5.765 13.071 8.387 1.00 96.94 149 LEU A CA 1
ATOM 1176 C C . LEU A 1 149 ? -6.876 14.115 8.500 1.00 96.94 149 LEU A C 1
ATOM 1178 O O . LEU A 1 149 ? -6.839 15.010 9.339 1.00 96.94 149 LEU A O 1
ATOM 1182 N N . THR A 1 150 ? -7.909 13.977 7.672 1.00 96.62 150 THR A N 1
ATOM 1183 C CA . THR A 1 150 ? -9.074 14.870 7.736 1.00 96.62 150 THR A CA 1
ATOM 1184 C C . THR A 1 150 ? -9.928 14.588 8.972 1.00 96.62 150 THR A C 1
ATOM 1186 O O . THR A 1 150 ? -9.963 13.463 9.476 1.00 96.62 150 THR A O 1
ATOM 1189 N N . THR A 1 151 ? -10.726 15.568 9.408 1.00 96.56 151 THR A N 1
ATOM 1190 C CA . THR A 1 151 ? -11.685 15.395 10.514 1.00 96.56 151 THR A CA 1
ATOM 1191 C C . THR A 1 151 ? -12.600 14.188 10.297 1.00 96.56 151 THR A C 1
ATOM 1193 O O . THR A 1 151 ? -12.815 13.406 11.216 1.00 96.56 151 THR A O 1
ATOM 1196 N N . LYS A 1 152 ? -13.072 13.966 9.061 1.00 97.38 152 LYS A N 1
ATOM 1197 C CA . LYS A 1 152 ? -13.920 12.815 8.708 1.00 97.38 152 LYS A CA 1
ATOM 1198 C C . LYS A 1 152 ? -13.190 11.475 8.858 1.00 97.38 152 LYS A C 1
ATOM 1200 O O . LYS A 1 152 ? -13.787 10.505 9.334 1.00 97.38 152 LYS A O 1
ATOM 1205 N N . MET A 1 153 ? -11.916 11.411 8.464 1.00 97.88 153 MET A N 1
ATOM 1206 C CA . MET A 1 153 ? -11.083 10.221 8.673 1.00 97.88 153 MET A CA 1
ATOM 1207 C C . MET A 1 153 ? -10.916 9.951 10.166 1.00 97.88 153 MET A C 1
ATOM 1209 O O . MET A 1 153 ? -11.177 8.838 10.608 1.00 97.88 153 MET A O 1
ATOM 1213 N N . ILE A 1 154 ? -10.583 10.978 10.952 1.00 98.06 154 ILE A N 1
ATOM 1214 C CA . ILE A 1 154 ? -10.423 10.858 12.405 1.00 98.06 154 ILE A CA 1
ATOM 1215 C C . ILE A 1 154 ? -11.714 10.418 13.089 1.00 98.06 154 ILE A C 1
ATOM 1217 O O . ILE A 1 154 ? -11.674 9.498 13.896 1.00 98.06 154 ILE A O 1
ATOM 1221 N N . SER A 1 155 ? -12.871 10.977 12.730 1.00 97.69 155 SER A N 1
ATOM 1222 C CA . SER A 1 155 ? -14.154 10.520 13.279 1.00 97.69 155 SER A CA 1
ATOM 1223 C C . SER A 1 155 ? -14.438 9.048 12.968 1.00 97.69 155 SER A C 1
ATOM 1225 O O . SER A 1 155 ? -15.026 8.351 13.792 1.00 97.69 155 SER A O 1
ATOM 1227 N N . SER A 1 156 ? -14.030 8.565 11.791 1.00 97.75 156 SER A N 1
ATOM 1228 C CA . SER A 1 156 ? -14.195 7.155 11.413 1.00 97.75 156 SER A CA 1
ATOM 1229 C C . SER A 1 156 ? -13.255 6.255 12.222 1.00 97.75 156 SER A C 1
ATOM 1231 O O . SER A 1 156 ? -13.701 5.269 12.804 1.00 97.75 156 SER A O 1
ATOM 1233 N N . LEU A 1 157 ? -11.982 6.645 12.337 1.00 98.00 157 LEU A N 1
ATOM 1234 C CA . LEU A 1 157 ? -10.977 5.931 13.128 1.00 98.00 157 LEU A CA 1
ATOM 1235 C C . LEU A 1 157 ? -11.324 5.911 14.626 1.00 98.00 157 LEU A C 1
ATOM 1237 O O . LEU A 1 157 ? -11.155 4.881 15.274 1.00 98.00 157 LEU A O 1
ATOM 1241 N N . ASP A 1 158 ? -11.881 6.998 15.172 1.00 97.38 158 ASP A N 1
ATOM 1242 C CA . ASP A 1 158 ? -12.319 7.057 16.571 1.00 97.38 158 ASP A CA 1
ATOM 1243 C C . ASP A 1 158 ? -13.440 6.056 16.856 1.00 97.38 158 ASP A C 1
ATOM 1245 O O . ASP A 1 158 ? -13.367 5.334 17.850 1.00 97.38 158 ASP A O 1
ATOM 1249 N N . LYS A 1 159 ? -14.432 5.947 15.960 1.00 96.62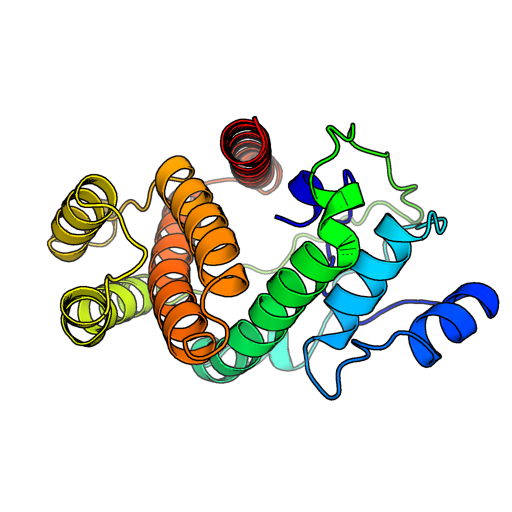 159 LYS A N 1
ATOM 1250 C CA . LYS A 1 159 ? -15.497 4.937 16.067 1.00 96.62 159 LYS A CA 1
ATOM 1251 C C . LYS A 1 159 ? -14.921 3.524 16.053 1.00 96.62 159 LYS A C 1
ATOM 1253 O O . LYS A 1 159 ? -15.244 2.730 16.929 1.00 96.62 159 LYS A O 1
ATOM 1258 N N . MET A 1 160 ? -14.018 3.234 15.117 1.00 96.75 160 MET A N 1
ATOM 1259 C CA . MET A 1 160 ? -13.381 1.917 15.008 1.00 96.75 160 MET A CA 1
ATOM 1260 C C . MET A 1 160 ? -12.543 1.568 16.242 1.00 96.75 160 MET A C 1
ATOM 1262 O O . MET A 1 160 ? -12.556 0.425 16.699 1.00 96.75 160 MET A O 1
ATOM 1266 N N . SER A 1 161 ? -11.853 2.556 16.824 1.00 95.69 161 SER A N 1
ATOM 1267 C CA . SER A 1 161 ? -11.046 2.364 18.036 1.00 95.69 161 SER A CA 1
ATOM 1268 C C . SER A 1 161 ? -11.876 1.955 19.259 1.00 95.69 161 SER A C 1
ATOM 1270 O O . SER A 1 161 ? -11.342 1.375 20.200 1.00 95.69 161 SER A O 1
ATOM 1272 N N . LYS A 1 162 ? -13.190 2.213 19.225 1.00 94.94 162 LYS A N 1
ATOM 1273 C CA . LYS A 1 162 ? -14.156 1.889 20.284 1.00 94.94 162 LYS A CA 1
ATOM 1274 C C . LYS A 1 162 ? -14.970 0.620 20.007 1.00 94.94 162 LYS A C 1
ATOM 1276 O O . LYS A 1 162 ? -15.895 0.337 20.758 1.00 94.94 162 LYS A O 1
ATOM 1281 N N . SER A 1 163 ? -14.657 -0.125 18.945 1.00 92.12 163 SER A N 1
ATOM 1282 C CA . SER A 1 163 ? -15.301 -1.415 18.650 1.00 92.12 163 SER A CA 1
ATOM 1283 C C . SER A 1 163 ? -15.234 -2.375 19.847 1.00 92.12 163 SER A C 1
ATOM 1285 O O . SER A 1 163 ? -14.196 -2.479 20.507 1.00 92.12 163 SER A O 1
ATOM 1287 N N . SER A 1 164 ? -16.336 -3.073 20.119 1.00 86.44 164 SER A N 1
ATOM 1288 C CA . SER A 1 164 ? -16.521 -3.970 21.269 1.00 86.44 164 SER A CA 1
ATOM 1289 C C . SER A 1 164 ? -15.850 -5.332 21.105 1.00 86.44 164 SER A C 1
ATOM 1291 O O . SER A 1 164 ? -15.316 -5.860 22.077 1.00 86.44 164 SER A O 1
ATOM 1293 N N . GLY A 1 165 ? -15.833 -5.882 19.891 1.00 86.50 165 GLY A N 1
ATOM 1294 C CA . GLY A 1 165 ? -15.293 -7.212 19.612 1.00 86.50 165 GLY A CA 1
ATOM 1295 C C . GLY A 1 165 ? -14.676 -7.334 18.222 1.00 86.50 165 GLY A C 1
ATOM 1296 O O . GLY A 1 165 ? -14.676 -6.381 17.442 1.00 86.50 165 GLY A O 1
ATOM 1297 N N . VAL A 1 166 ? -14.135 -8.521 17.933 1.00 92.06 166 VAL A N 1
ATOM 1298 C CA . VAL A 1 166 ? -13.510 -8.851 16.641 1.00 92.06 166 VAL A CA 1
ATOM 1299 C C . VAL A 1 166 ? -14.527 -8.770 15.505 1.00 92.06 166 VAL A C 1
ATOM 1301 O O . VAL A 1 166 ? -14.261 -8.114 14.508 1.00 92.06 166 VAL A O 1
ATOM 1304 N N . GLU A 1 167 ? -15.709 -9.362 15.681 1.00 88.69 167 GLU A N 1
ATOM 1305 C CA . GLU A 1 167 ? -16.759 -9.401 14.648 1.00 88.69 167 GLU A CA 1
ATOM 1306 C C . GLU A 1 167 ? -17.327 -8.009 14.311 1.00 88.69 167 GLU A C 1
ATOM 1308 O O . GLU A 1 167 ? -17.775 -7.769 13.193 1.00 88.69 167 GLU A O 1
ATOM 1313 N N . ASP A 1 168 ? -17.256 -7.059 15.249 1.00 90.88 168 ASP A N 1
ATOM 1314 C CA . ASP A 1 168 ? -17.707 -5.676 15.041 1.00 90.88 168 ASP A CA 1
ATOM 1315 C C . ASP A 1 168 ? -16.638 -4.796 14.368 1.00 90.88 168 ASP A C 1
ATOM 1317 O O . ASP A 1 168 ? -16.890 -3.633 14.025 1.00 90.88 168 ASP A O 1
ATOM 1321 N N . PHE A 1 169 ? -15.406 -5.296 14.238 1.00 97.38 169 PHE A N 1
ATOM 1322 C CA . PHE A 1 169 ? -14.290 -4.512 13.738 1.00 97.38 169 PHE A CA 1
ATOM 1323 C C . PHE A 1 169 ? -14.282 -4.478 12.207 1.00 97.38 169 PHE A C 1
ATOM 1325 O O . PHE A 1 169 ? -14.101 -5.489 11.537 1.00 97.38 169 PHE A O 1
ATOM 1332 N N . ASN A 1 170 ? -14.404 -3.276 11.646 1.00 96.75 170 ASN A N 1
ATOM 1333 C CA . ASN A 1 170 ? -14.375 -3.052 10.204 1.00 96.75 170 ASN A CA 1
ATOM 1334 C C . ASN A 1 170 ? -13.537 -1.811 9.871 1.00 96.75 170 ASN A C 1
ATOM 1336 O O . ASN A 1 170 ? -13.819 -0.713 10.357 1.00 96.75 170 ASN A O 1
ATOM 1340 N N . PHE A 1 171 ? -12.530 -1.980 9.014 1.00 98.06 171 PHE A N 1
ATOM 1341 C CA . PHE A 1 171 ? -11.740 -0.909 8.409 1.00 98.06 171 PHE A CA 1
ATOM 1342 C C . PHE A 1 171 ? -12.095 -0.807 6.916 1.00 98.06 171 PHE A C 1
ATOM 1344 O O . PHE A 1 171 ? -11.508 -1.512 6.089 1.00 98.06 171 PHE A O 1
ATOM 1351 N N . PRO A 1 172 ? -12.968 0.142 6.523 1.00 97.50 172 PRO A N 1
ATOM 1352 C CA . PRO A 1 172 ? -13.438 0.239 5.147 1.00 97.50 172 PRO A CA 1
ATOM 1353 C C . PRO A 1 172 ? -12.314 0.447 4.123 1.00 97.50 172 PRO A C 1
ATOM 1355 O O . PRO A 1 172 ? -11.469 1.337 4.266 1.00 97.50 172 PRO A O 1
ATOM 1358 N N . ILE A 1 173 ? -12.377 -0.306 3.022 1.00 97.50 173 ILE A N 1
ATOM 1359 C CA . ILE A 1 173 ? -11.453 -0.217 1.876 1.00 97.50 173 ILE A CA 1
ATOM 1360 C C . ILE A 1 173 ? -11.316 1.224 1.359 1.00 97.50 173 ILE A C 1
ATOM 1362 O O . ILE A 1 173 ? -10.205 1.694 1.108 1.00 97.50 173 ILE A O 1
ATOM 1366 N N . ASP A 1 174 ? -12.436 1.941 1.234 1.00 97.00 174 ASP A N 1
ATOM 1367 C CA . ASP A 1 174 ? -12.449 3.324 0.751 1.00 97.00 174 ASP A CA 1
ATOM 1368 C C . ASP A 1 174 ? -11.737 4.285 1.712 1.00 97.00 174 ASP A C 1
ATOM 1370 O O . ASP A 1 174 ? -11.089 5.232 1.265 1.00 97.00 174 ASP A O 1
ATOM 1374 N N . LEU A 1 175 ? -11.842 4.067 3.029 1.00 98.00 175 LEU A N 1
ATOM 1375 C CA . LEU A 1 175 ? -11.135 4.874 4.025 1.00 98.00 175 LEU A CA 1
ATOM 1376 C C . LEU A 1 175 ? -9.627 4.626 3.928 1.00 98.00 175 LEU A C 1
ATOM 1378 O O . LEU A 1 175 ? -8.851 5.579 3.906 1.00 98.00 175 LEU A O 1
ATOM 1382 N N . TRP A 1 176 ? -9.222 3.360 3.807 1.00 98.19 176 TRP A N 1
ATOM 1383 C CA . TRP A 1 176 ? -7.816 2.993 3.659 1.00 98.19 176 TRP A CA 1
ATOM 1384 C C . TRP A 1 176 ? -7.191 3.596 2.397 1.00 98.19 176 TRP A C 1
ATOM 1386 O O . TRP A 1 176 ? -6.151 4.247 2.475 1.00 98.19 176 TRP A O 1
ATOM 1396 N N . ALA A 1 177 ? -7.852 3.458 1.245 1.00 97.50 177 ALA A N 1
ATOM 1397 C CA . ALA A 1 177 ? -7.367 4.034 -0.006 1.00 97.50 177 ALA A CA 1
ATOM 1398 C C . ALA A 1 177 ? -7.199 5.560 0.096 1.00 97.50 177 ALA A C 1
ATOM 1400 O O . ALA A 1 177 ? -6.168 6.088 -0.317 1.00 97.50 177 ALA A O 1
ATOM 1401 N N . GLN A 1 178 ? -8.164 6.268 0.698 1.00 96.88 178 GLN A N 1
ATOM 1402 C CA . GLN A 1 178 ? -8.048 7.713 0.932 1.00 96.88 178 GLN A CA 1
ATOM 1403 C C . GLN A 1 178 ? -6.833 8.058 1.787 1.00 96.88 178 GLN A C 1
ATOM 1405 O O . GLN A 1 178 ? -6.057 8.928 1.408 1.00 96.88 178 GLN A O 1
ATOM 1410 N N . ILE A 1 179 ? -6.662 7.379 2.922 1.00 97.81 179 ILE A N 1
ATOM 1411 C CA . ILE A 1 179 ? -5.556 7.625 3.851 1.00 97.81 179 ILE A CA 1
ATOM 1412 C C . ILE A 1 179 ? -4.210 7.474 3.142 1.00 97.81 179 ILE A C 1
ATOM 1414 O O . ILE A 1 179 ? -3.362 8.346 3.296 1.00 97.81 179 ILE A O 1
ATOM 1418 N N . VAL A 1 180 ? -4.031 6.431 2.324 1.00 97.62 180 VAL A N 1
ATOM 1419 C CA . VAL A 1 180 ? -2.769 6.191 1.603 1.00 97.62 180 VAL A CA 1
ATOM 1420 C C . VAL A 1 180 ? -2.464 7.287 0.572 1.00 97.62 180 VAL A C 1
ATOM 1422 O O . VAL A 1 180 ? -1.317 7.711 0.423 1.00 97.62 180 VAL A O 1
ATOM 1425 N N . TYR A 1 181 ? -3.473 7.794 -0.138 1.00 96.12 181 TYR A N 1
ATOM 1426 C CA . TYR A 1 181 ? -3.267 8.905 -1.075 1.00 96.12 181 TYR A CA 1
ATOM 1427 C C . TYR A 1 181 ? -3.030 10.242 -0.354 1.00 96.12 181 TYR A C 1
ATOM 1429 O O . TYR A 1 181 ? -2.163 11.016 -0.760 1.00 96.12 181 TYR A O 1
ATOM 1437 N N . TYR A 1 182 ? -3.716 10.494 0.765 1.00 95.56 182 TYR A N 1
ATOM 1438 C CA . TYR A 1 182 ? -3.444 11.662 1.610 1.00 95.56 182 TYR A CA 1
ATOM 1439 C C . TYR A 1 182 ? -2.031 11.615 2.193 1.00 95.56 182 TYR A C 1
ATOM 1441 O O . TYR A 1 182 ? -1.313 12.612 2.128 1.00 95.56 182 TYR A O 1
ATOM 1449 N N . SER A 1 183 ? -1.596 10.455 2.694 1.00 96.25 183 SER A N 1
ATOM 1450 C CA . SER A 1 183 ? -0.230 10.287 3.178 1.00 96.25 183 SER A CA 1
ATOM 1451 C C . SER A 1 183 ? 0.782 10.522 2.068 1.00 96.25 183 SER A C 1
ATOM 1453 O O . SER A 1 183 ? 1.764 11.197 2.321 1.00 96.25 183 SER A O 1
ATOM 1455 N N . LEU A 1 184 ? 0.538 10.050 0.837 1.00 95.75 184 LEU A N 1
ATOM 1456 C CA . LEU A 1 184 ? 1.427 10.300 -0.304 1.00 95.75 184 LEU A CA 1
ATOM 1457 C C . LEU A 1 184 ? 1.586 11.802 -0.587 1.00 95.75 184 LEU A C 1
ATOM 1459 O O . LEU A 1 184 ? 2.710 12.277 -0.747 1.00 95.75 184 LEU A O 1
ATOM 1463 N N . ASN A 1 185 ? 0.480 12.551 -0.611 1.00 93.81 185 ASN A N 1
ATOM 1464 C CA . ASN A 1 185 ? 0.508 13.999 -0.828 1.00 93.81 185 ASN A CA 1
ATOM 1465 C C . ASN A 1 185 ? 1.299 14.727 0.270 1.00 93.81 185 ASN A C 1
ATOM 1467 O O . ASN A 1 185 ? 2.164 15.551 -0.013 1.00 93.81 185 ASN A O 1
ATOM 1471 N N . TYR A 1 186 ? 1.032 14.403 1.535 1.00 95.31 186 TYR A N 1
ATOM 1472 C CA . TYR A 1 186 ? 1.739 15.020 2.658 1.00 95.31 186 TYR A CA 1
ATOM 1473 C C . TYR A 1 186 ? 3.200 14.597 2.736 1.00 95.31 186 TYR A C 1
ATOM 1475 O O . TYR A 1 186 ? 4.055 15.420 3.044 1.00 95.31 186 TYR A O 1
ATOM 1483 N N . TYR A 1 187 ? 3.494 13.342 2.417 1.00 95.56 187 TYR A N 1
ATOM 1484 C CA . TYR A 1 187 ? 4.846 12.813 2.368 1.00 95.56 187 TYR A CA 1
ATOM 1485 C C . TYR A 1 187 ? 5.683 13.583 1.342 1.00 95.56 187 TYR A C 1
ATOM 1487 O O . TYR A 1 187 ? 6.831 13.913 1.633 1.00 95.56 187 TYR A O 1
ATOM 1495 N N . GLU A 1 188 ? 5.105 13.935 0.183 1.00 94.12 188 GLU A N 1
ATOM 1496 C CA . GLU A 1 188 ? 5.702 14.848 -0.807 1.00 94.12 188 GLU A CA 1
ATOM 1497 C C . GLU A 1 188 ? 6.020 16.233 -0.243 1.00 94.12 188 GLU A C 1
ATOM 1499 O O . GLU A 1 188 ? 7.134 16.725 -0.414 1.00 94.12 188 GLU A O 1
ATOM 1504 N N . GLN A 1 189 ? 5.064 16.845 0.450 1.00 93.62 189 GLN A N 1
ATOM 1505 C CA . GLN A 1 189 ? 5.176 18.225 0.924 1.00 93.62 189 GLN A CA 1
ATOM 1506 C C . GLN A 1 189 ? 6.037 18.382 2.187 1.00 93.62 189 GLN A C 1
ATOM 1508 O O . GLN A 1 189 ? 6.604 19.451 2.414 1.00 93.62 189 GLN A O 1
ATOM 1513 N N . LYS A 1 190 ? 6.095 17.351 3.036 1.00 93.00 190 LYS A N 1
ATOM 1514 C CA . LYS A 1 190 ? 6.695 17.370 4.381 1.00 93.00 190 LYS A CA 1
ATOM 1515 C C . LYS A 1 190 ? 7.632 16.182 4.572 1.00 93.00 190 LYS A C 1
ATOM 1517 O O . LYS A 1 190 ? 7.364 15.262 5.345 1.00 93.00 190 LYS A O 1
ATOM 1522 N N . ARG A 1 191 ? 8.747 16.205 3.839 1.00 88.94 191 ARG A N 1
ATOM 1523 C CA . ARG A 1 191 ? 9.797 15.171 3.890 1.00 88.94 191 ARG A CA 1
ATOM 1524 C C . ARG A 1 191 ? 10.379 14.971 5.286 1.00 88.94 191 ARG A C 1
ATOM 1526 O O . ARG A 1 191 ? 10.697 13.847 5.654 1.00 88.94 191 ARG A O 1
ATOM 1533 N N . ASP A 1 192 ? 10.454 16.041 6.068 1.00 92.62 192 ASP A N 1
ATOM 1534 C CA . ASP A 1 192 ? 10.887 16.053 7.468 1.00 92.62 192 ASP A CA 1
ATOM 1535 C C . ASP A 1 192 ? 9.979 15.222 8.391 1.00 92.62 192 ASP A C 1
ATOM 1537 O O . ASP A 1 192 ? 10.405 14.797 9.461 1.00 92.62 192 ASP A O 1
ATOM 1541 N N . ARG A 1 193 ? 8.739 14.938 7.969 1.00 94.12 193 ARG A N 1
ATOM 1542 C CA . ARG A 1 193 ? 7.755 14.138 8.715 1.00 94.12 193 ARG A CA 1
ATOM 1543 C C . ARG A 1 193 ? 7.605 12.710 8.185 1.00 94.12 193 ARG A C 1
ATOM 1545 O O . ARG A 1 193 ? 6.665 12.023 8.578 1.00 94.12 193 ARG A O 1
ATOM 1552 N N . LYS A 1 194 ? 8.508 12.252 7.309 1.00 94.00 194 LYS A N 1
ATOM 1553 C CA . LYS A 1 194 ? 8.486 10.910 6.693 1.00 94.00 194 LYS A CA 1
ATOM 1554 C C . LYS A 1 194 ? 8.241 9.796 7.714 1.00 94.00 194 LYS A C 1
ATOM 1556 O O . LYS A 1 194 ? 7.310 9.014 7.537 1.00 94.00 194 LYS A O 1
ATOM 1561 N N . GLU A 1 195 ? 9.020 9.764 8.791 1.00 94.38 195 GLU A N 1
ATOM 1562 C CA . GLU A 1 195 ? 8.927 8.699 9.797 1.00 94.38 195 GLU A CA 1
ATOM 1563 C C . GLU A 1 195 ? 7.590 8.712 10.546 1.00 94.38 195 GLU A C 1
ATOM 1565 O O . GLU A 1 195 ? 6.994 7.657 10.752 1.00 94.38 195 GLU A O 1
ATOM 1570 N N . ASP A 1 196 ? 7.050 9.895 10.859 1.00 95.81 196 ASP A N 1
ATOM 1571 C CA . ASP A 1 196 ? 5.721 10.009 11.471 1.00 95.81 196 ASP A CA 1
ATOM 1572 C C . ASP A 1 196 ? 4.619 9.501 10.527 1.00 95.81 196 ASP A C 1
ATOM 1574 O O . ASP A 1 196 ? 3.676 8.839 10.962 1.00 95.81 196 ASP A O 1
ATOM 1578 N N . ILE A 1 197 ? 4.720 9.796 9.226 1.00 97.00 197 ILE A N 1
ATOM 1579 C CA . ILE A 1 197 ? 3.752 9.322 8.226 1.00 97.00 197 ILE A CA 1
ATOM 1580 C C . ILE A 1 197 ? 3.805 7.796 8.118 1.00 97.00 197 ILE A C 1
ATOM 1582 O O . ILE A 1 197 ? 2.755 7.151 8.120 1.00 97.00 197 ILE A O 1
ATOM 1586 N N . LEU A 1 198 ? 5.007 7.216 8.047 1.00 95.75 198 LEU A N 1
ATOM 1587 C CA . LEU A 1 198 ? 5.200 5.765 7.978 1.00 95.75 198 LEU A CA 1
ATOM 1588 C C . LEU A 1 198 ? 4.722 5.070 9.260 1.00 95.75 198 LEU A C 1
ATOM 1590 O O . LEU A 1 198 ? 4.054 4.040 9.179 1.00 95.75 198 LEU A O 1
ATOM 1594 N N . GLU A 1 199 ? 4.978 5.661 10.429 1.00 95.56 199 GLU A N 1
ATOM 1595 C CA . GLU A 1 199 ? 4.458 5.195 11.718 1.00 95.56 199 GLU A CA 1
ATOM 1596 C C . GLU A 1 199 ? 2.925 5.145 11.725 1.00 95.56 199 GLU A C 1
ATOM 1598 O O . GLU A 1 199 ? 2.336 4.111 12.051 1.00 95.56 199 GLU A O 1
ATOM 1603 N N . ILE A 1 200 ? 2.268 6.230 11.309 1.00 97.25 200 ILE A N 1
ATOM 1604 C CA . ILE A 1 200 ? 0.803 6.301 11.260 1.00 97.25 200 ILE A CA 1
ATOM 1605 C C . ILE A 1 200 ? 0.244 5.297 10.248 1.00 97.25 200 ILE A C 1
ATOM 1607 O O . ILE A 1 200 ? -0.707 4.580 10.560 1.00 97.25 200 ILE A O 1
ATOM 1611 N N . LEU A 1 201 ? 0.837 5.198 9.054 1.00 97.56 201 LEU A N 1
ATOM 1612 C CA . LEU A 1 201 ? 0.422 4.222 8.043 1.00 97.56 201 LEU A CA 1
ATOM 1613 C C . LEU A 1 201 ? 0.549 2.786 8.539 1.00 97.56 201 LEU A C 1
ATOM 1615 O O . LEU A 1 201 ? -0.330 1.980 8.244 1.00 97.56 201 LEU A O 1
ATOM 1619 N N . ARG A 1 202 ? 1.594 2.473 9.306 1.00 95.75 202 ARG A N 1
ATOM 1620 C CA . ARG A 1 202 ? 1.805 1.142 9.878 1.00 95.75 202 ARG A CA 1
ATOM 1621 C C . ARG A 1 202 ? 0.705 0.768 10.867 1.00 95.75 202 ARG A C 1
ATOM 1623 O O . ARG A 1 202 ? 0.131 -0.311 10.750 1.00 95.75 202 ARG A O 1
ATOM 1630 N N . ILE A 1 203 ? 0.366 1.673 11.787 1.00 96.19 203 ILE A N 1
ATOM 1631 C CA . ILE A 1 203 ? -0.723 1.470 12.761 1.00 96.19 203 ILE A CA 1
ATOM 1632 C C . ILE A 1 203 ? -2.057 1.255 12.030 1.00 96.19 203 ILE A C 1
ATOM 1634 O O . ILE A 1 203 ? -2.829 0.352 12.349 1.00 96.19 203 ILE A O 1
ATOM 1638 N N . LEU A 1 204 ? -2.332 2.070 11.009 1.00 97.69 204 LEU A N 1
ATOM 1639 C CA . LEU A 1 204 ? -3.559 1.963 10.216 1.00 97.69 204 LEU A CA 1
ATOM 1640 C C . LEU A 1 204 ? -3.591 0.680 9.376 1.00 97.69 204 LEU A C 1
ATOM 1642 O O . LEU A 1 204 ? -4.645 0.057 9.248 1.00 97.69 204 LEU A O 1
ATOM 1646 N N . TRP A 1 205 ? -2.444 0.256 8.847 1.00 96.25 205 TRP A N 1
ATOM 1647 C CA . TRP A 1 205 ? -2.300 -0.995 8.113 1.00 96.25 205 TRP A CA 1
ATOM 1648 C C . TRP A 1 205 ? -2.607 -2.212 8.987 1.00 96.25 205 TRP A C 1
ATOM 1650 O O . TRP A 1 205 ? -3.304 -3.102 8.511 1.00 96.25 205 TRP A O 1
ATOM 1660 N N . GLN A 1 206 ? -2.184 -2.234 10.256 1.00 93.56 206 GLN A N 1
ATOM 1661 C CA . GLN A 1 206 ? -2.536 -3.312 11.194 1.00 93.56 206 GLN A CA 1
ATOM 1662 C C . GLN A 1 206 ? -4.057 -3.452 11.343 1.00 93.56 206 GLN A C 1
ATOM 1664 O O . GLN A 1 206 ? -4.595 -4.552 11.229 1.00 93.56 206 GLN A O 1
ATOM 1669 N N . GLY A 1 207 ? -4.766 -2.328 11.493 1.00 96.12 207 GLY A N 1
ATOM 1670 C CA . GLY A 1 207 ? -6.228 -2.324 11.493 1.00 96.12 207 GLY A CA 1
ATOM 1671 C C . GLY A 1 207 ? -6.805 -2.820 10.163 1.00 96.12 207 GLY A C 1
ATOM 1672 O O . GLY A 1 207 ? -7.690 -3.671 10.144 1.00 96.12 207 GLY A O 1
ATOM 1673 N N . ARG A 1 208 ? -6.293 -2.347 9.019 1.00 96.69 208 ARG A N 1
ATOM 1674 C CA . ARG A 1 208 ? -6.785 -2.816 7.712 1.00 96.69 208 ARG A CA 1
ATOM 1675 C C . ARG A 1 208 ? -6.551 -4.315 7.511 1.00 96.69 208 ARG A C 1
ATOM 1677 O O . ARG A 1 208 ? -7.437 -4.962 6.955 1.00 96.69 208 ARG A O 1
ATOM 1684 N N . LEU A 1 209 ? -5.409 -4.840 7.956 1.00 93.75 209 LEU A N 1
ATOM 1685 C CA . LEU A 1 209 ? -5.053 -6.256 7.887 1.00 93.75 209 LEU A CA 1
ATOM 1686 C C . LEU A 1 209 ? -6.021 -7.111 8.709 1.00 93.75 209 LEU A C 1
ATOM 1688 O O . LEU A 1 209 ? -6.548 -8.082 8.176 1.00 93.75 209 LEU A O 1
ATOM 1692 N N . ALA A 1 210 ? -6.323 -6.708 9.947 1.00 94.56 210 ALA A N 1
ATOM 1693 C CA . ALA A 1 210 ? -7.311 -7.394 10.779 1.00 94.56 210 ALA A CA 1
ATOM 1694 C C . ALA A 1 210 ? -8.695 -7.423 10.113 1.00 94.56 210 ALA A C 1
ATOM 1696 O O . ALA A 1 210 ? -9.303 -8.482 9.998 1.00 94.56 210 ALA A O 1
ATOM 1697 N N . SER A 1 211 ? -9.160 -6.280 9.596 1.00 96.69 211 SER A N 1
ATOM 1698 C CA . SER A 1 211 ? -10.432 -6.208 8.862 1.00 96.69 211 SER A CA 1
ATOM 1699 C C . SER A 1 211 ? -10.434 -7.111 7.628 1.00 96.69 211 SER A C 1
ATOM 1701 O O . SER A 1 211 ? -11.434 -7.756 7.349 1.00 96.69 211 SER A O 1
ATOM 1703 N N . PHE A 1 212 ? -9.315 -7.196 6.898 1.00 95.31 212 PHE A N 1
ATOM 1704 C CA . PHE A 1 212 ? -9.209 -8.069 5.728 1.00 95.31 212 PHE A CA 1
ATOM 1705 C C . PHE A 1 212 ? -9.304 -9.542 6.130 1.00 95.31 212 PHE A C 1
ATOM 1707 O O . PHE A 1 212 ? -10.066 -10.274 5.513 1.00 95.31 212 PHE A O 1
ATOM 1714 N N . ALA A 1 213 ? -8.601 -9.949 7.191 1.00 93.19 213 ALA A N 1
ATOM 1715 C CA . ALA A 1 213 ? -8.671 -11.313 7.708 1.00 93.19 213 ALA A CA 1
ATOM 1716 C C . ALA A 1 213 ? -10.100 -11.699 8.129 1.00 93.19 213 ALA A C 1
ATOM 1718 O O . ALA A 1 213 ? -10.540 -12.801 7.823 1.00 93.19 213 ALA A O 1
ATOM 1719 N N . ILE A 1 214 ? -10.845 -10.784 8.761 1.00 94.44 214 ILE A N 1
ATOM 1720 C CA . ILE A 1 214 ? -12.261 -10.992 9.114 1.00 94.44 214 ILE A CA 1
ATOM 1721 C C . ILE A 1 214 ? -13.127 -11.121 7.853 1.00 94.44 214 ILE A C 1
ATOM 1723 O O . ILE A 1 214 ? -13.936 -12.039 7.757 1.00 94.44 214 ILE A O 1
ATOM 1727 N N . GLU A 1 215 ? -12.946 -10.226 6.874 1.00 94.94 215 GLU A N 1
ATOM 1728 C CA . GLU A 1 215 ? -13.693 -10.221 5.607 1.00 94.94 215 GLU A CA 1
ATOM 1729 C C . GLU A 1 215 ? -13.500 -11.505 4.784 1.00 94.94 215 GLU A C 1
ATOM 1731 O O . GLU A 1 215 ? -14.388 -11.853 4.006 1.00 94.94 215 GLU A O 1
ATOM 1736 N N . THR A 1 216 ? -12.349 -12.175 4.911 1.00 93.50 216 THR A N 1
ATOM 1737 C CA . THR A 1 216 ? -11.986 -13.351 4.105 1.00 93.50 216 THR A CA 1
ATOM 1738 C C . THR A 1 216 ? -11.988 -14.669 4.875 1.00 93.50 216 THR A C 1
ATOM 1740 O O . THR A 1 216 ? -11.639 -15.685 4.286 1.00 93.50 216 THR A O 1
ATOM 1743 N N . LYS A 1 217 ? -12.350 -14.681 6.166 1.00 90.94 217 LYS A N 1
ATOM 1744 C CA . LYS A 1 217 ? -12.189 -15.860 7.042 1.00 90.94 217 LYS A CA 1
ATOM 1745 C C . LYS A 1 217 ? -12.919 -17.112 6.533 1.00 90.94 217 LYS A C 1
ATOM 1747 O O . LYS A 1 217 ? -12.381 -18.206 6.625 1.00 90.94 217 LYS A O 1
ATOM 1752 N N . ASP A 1 218 ? -14.103 -16.921 5.952 1.00 91.31 218 ASP A N 1
ATOM 1753 C CA . ASP A 1 218 ? -14.975 -17.996 5.456 1.00 91.31 218 ASP A CA 1
ATOM 1754 C C . ASP A 1 218 ? -15.013 -18.056 3.916 1.00 91.31 218 ASP A C 1
ATOM 1756 O O . ASP A 1 218 ? -15.888 -18.699 3.337 1.00 91.31 218 ASP A O 1
ATOM 1760 N N . LEU A 1 219 ? -14.108 -17.336 3.241 1.00 92.44 219 LEU A N 1
ATOM 1761 C CA . LEU A 1 219 ? -14.066 -17.250 1.783 1.00 92.44 219 LEU A CA 1
ATOM 1762 C C . LEU A 1 219 ? -13.061 -18.241 1.204 1.00 92.44 219 LEU A C 1
ATOM 1764 O O . LEU A 1 219 ? -11.970 -18.438 1.741 1.00 92.44 219 LEU A O 1
ATOM 1768 N N . ASP A 1 220 ? -13.384 -18.793 0.039 1.00 89.88 220 ASP A N 1
ATOM 1769 C CA . ASP A 1 220 ? -12.398 -19.524 -0.748 1.00 89.88 220 ASP A CA 1
ATOM 1770 C C . ASP A 1 220 ? -11.364 -18.576 -1.400 1.00 89.88 220 ASP A C 1
ATOM 1772 O O . ASP A 1 220 ? -11.400 -17.345 -1.265 1.00 89.88 220 ASP A O 1
ATOM 1776 N N . VAL A 1 221 ? -10.392 -19.155 -2.109 1.00 85.62 221 VAL A N 1
ATOM 1777 C CA . VAL A 1 221 ? -9.308 -18.402 -2.761 1.00 85.62 221 VAL A CA 1
ATOM 1778 C C . VAL A 1 221 ? -9.831 -17.451 -3.844 1.00 85.62 221 VAL A C 1
ATOM 1780 O O . VAL A 1 221 ? -9.297 -16.350 -3.997 1.00 85.62 221 VAL A O 1
ATOM 1783 N N . GLU A 1 222 ? -10.852 -17.852 -4.602 1.00 89.81 222 GLU A N 1
ATOM 1784 C CA . GLU A 1 222 ? -11.417 -17.049 -5.690 1.00 89.81 222 GLU A CA 1
ATOM 1785 C C . GLU A 1 222 ? -12.216 -15.869 -5.127 1.00 89.81 222 GLU A C 1
ATOM 1787 O O . GLU A 1 222 ? -11.989 -14.722 -5.511 1.00 89.81 222 GLU A O 1
ATOM 1792 N N . GLN A 1 223 ? -13.053 -16.118 -4.125 1.00 93.62 223 GLN A N 1
ATOM 1793 C CA . GLN A 1 223 ? -13.807 -15.095 -3.403 1.00 93.62 223 GLN A CA 1
ATOM 1794 C C . GLN A 1 223 ? -12.884 -14.110 -2.670 1.00 93.62 223 GLN A C 1
ATOM 1796 O O . GLN A 1 223 ? -13.093 -12.892 -2.702 1.00 93.62 223 GLN A O 1
ATOM 1801 N N . SER A 1 224 ? -11.810 -14.608 -2.053 1.00 92.06 224 SER A N 1
ATOM 1802 C CA . SER A 1 224 ? -10.778 -13.768 -1.434 1.00 92.06 224 SER A CA 1
ATOM 1803 C C . SER A 1 224 ? -10.099 -12.856 -2.461 1.00 92.06 224 SER A C 1
ATOM 1805 O O . SER A 1 224 ? -9.820 -11.682 -2.184 1.00 92.06 224 SER A O 1
ATOM 1807 N N . GLU A 1 225 ? -9.886 -13.352 -3.682 1.00 91.12 225 GLU A N 1
ATOM 1808 C CA . GLU A 1 225 ? -9.347 -12.550 -4.777 1.00 91.12 225 GLU A CA 1
ATOM 1809 C C . GLU A 1 225 ? -10.289 -11.406 -5.164 1.00 91.12 225 GLU A C 1
ATOM 1811 O O . GLU A 1 225 ? -9.829 -10.288 -5.414 1.00 91.12 225 GLU A O 1
ATOM 1816 N N . GLU A 1 226 ? -11.605 -11.618 -5.149 1.00 94.88 226 GLU A N 1
ATOM 1817 C CA . GLU A 1 226 ? -12.576 -10.552 -5.416 1.00 94.88 226 GLU A CA 1
ATOM 1818 C C . GLU A 1 226 ? -12.464 -9.397 -4.407 1.00 94.88 226 GL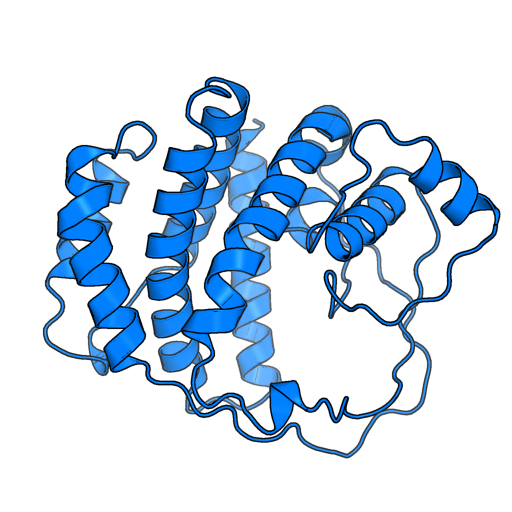U A C 1
ATOM 1820 O O . GLU A 1 226 ? -12.594 -8.223 -4.781 1.00 94.88 226 GLU A O 1
ATOM 1825 N N . VAL A 1 227 ? -12.151 -9.687 -3.137 1.00 95.06 227 VAL A N 1
ATOM 1826 C CA . VAL A 1 227 ? -11.871 -8.659 -2.117 1.00 95.06 227 VAL A CA 1
ATOM 1827 C C . VAL A 1 227 ? -10.646 -7.823 -2.504 1.00 95.06 227 VAL A C 1
ATOM 1829 O O . VAL A 1 227 ? -10.688 -6.588 -2.449 1.00 95.06 227 VAL A O 1
ATOM 1832 N N . ILE A 1 228 ? -9.583 -8.467 -2.991 1.00 93.69 228 ILE A N 1
ATOM 1833 C CA . ILE A 1 228 ? -8.384 -7.787 -3.503 1.00 93.69 228 ILE A CA 1
ATOM 1834 C C . ILE A 1 228 ? -8.726 -6.950 -4.746 1.00 93.69 228 ILE A C 1
ATOM 1836 O O . ILE A 1 228 ? -8.278 -5.805 -4.868 1.00 93.69 228 ILE A O 1
ATOM 1840 N N . GLN A 1 229 ? -9.574 -7.447 -5.650 1.00 94.69 229 GLN A N 1
ATOM 1841 C CA . GLN A 1 229 ? -10.018 -6.674 -6.815 1.00 94.69 229 GLN A CA 1
ATOM 1842 C C . GLN A 1 229 ? -10.825 -5.431 -6.405 1.00 94.69 229 GLN A C 1
ATOM 1844 O O . GLN A 1 229 ? -10.648 -4.363 -7.003 1.00 94.69 229 GLN A O 1
ATOM 1849 N N . ARG A 1 230 ? -11.662 -5.509 -5.359 1.00 96.44 230 ARG A N 1
ATOM 1850 C CA . ARG A 1 230 ? -12.349 -4.334 -4.782 1.00 96.44 230 ARG A CA 1
ATOM 1851 C C . ARG A 1 230 ? -11.353 -3.309 -4.234 1.00 96.44 230 ARG A C 1
ATOM 1853 O O . ARG A 1 230 ? -11.507 -2.116 -4.504 1.00 96.44 230 ARG A O 1
ATOM 1860 N N . LEU A 1 231 ? -10.294 -3.760 -3.559 1.00 95.56 231 LEU A N 1
ATOM 1861 C CA . LEU A 1 231 ? -9.201 -2.897 -3.101 1.00 95.56 231 LEU A CA 1
ATOM 1862 C C . LEU A 1 231 ? -8.519 -2.180 -4.277 1.00 95.56 231 LEU A C 1
ATOM 1864 O O . LEU A 1 231 ? -8.356 -0.961 -4.245 1.00 95.56 231 LEU A O 1
ATOM 1868 N N . VAL A 1 232 ? -8.175 -2.897 -5.351 1.00 94.75 232 VAL A N 1
ATOM 1869 C CA . VAL A 1 232 ? -7.577 -2.295 -6.558 1.00 94.75 232 VAL A CA 1
ATOM 1870 C C . VAL A 1 232 ? -8.498 -1.232 -7.163 1.00 94.75 232 VAL A C 1
ATOM 1872 O O . VAL A 1 232 ? -8.028 -0.136 -7.482 1.00 94.75 232 VAL A O 1
ATOM 1875 N N . LYS A 1 233 ? -9.799 -1.522 -7.292 1.00 95.50 233 LYS A N 1
ATOM 1876 C CA . LYS A 1 233 ? -10.798 -0.574 -7.816 1.00 95.50 233 LYS A CA 1
ATOM 1877 C C . LYS A 1 233 ? -10.874 0.695 -6.964 1.00 95.50 233 LYS A C 1
ATOM 1879 O O . LYS A 1 233 ? -10.843 1.793 -7.520 1.00 95.50 233 LYS A O 1
ATOM 1884 N N . ALA A 1 234 ? -10.909 0.563 -5.637 1.00 96.75 234 ALA A N 1
ATOM 1885 C CA . ALA A 1 234 ? -10.913 1.710 -4.731 1.00 96.75 234 ALA A CA 1
ATOM 1886 C C . ALA A 1 234 ? -9.642 2.556 -4.887 1.00 96.75 234 ALA A C 1
ATOM 1888 O O . ALA A 1 234 ? -9.728 3.768 -5.075 1.00 96.75 234 ALA A O 1
ATOM 1889 N N . PHE A 1 235 ? -8.463 1.929 -4.914 1.00 96.31 235 PHE A N 1
ATOM 1890 C CA . PHE A 1 235 ? -7.208 2.652 -5.125 1.00 96.31 235 PHE A CA 1
ATOM 1891 C C . PHE A 1 235 ? -7.178 3.388 -6.472 1.00 96.31 235 PHE A C 1
ATOM 1893 O O . PHE A 1 235 ? -6.808 4.555 -6.509 1.00 96.31 235 PHE A O 1
ATOM 1900 N N . LYS A 1 236 ? -7.635 2.768 -7.568 1.00 95.06 236 LYS A N 1
ATOM 1901 C CA . LYS A 1 236 ? -7.748 3.447 -8.873 1.00 95.06 236 LYS A CA 1
ATOM 1902 C C . LYS A 1 236 ? -8.696 4.647 -8.825 1.00 95.06 236 LYS A C 1
ATOM 1904 O O . LYS A 1 236 ? -8.347 5.720 -9.301 1.00 95.06 236 LYS A O 1
ATOM 1909 N N . LYS A 1 237 ? -9.863 4.493 -8.197 1.00 94.69 237 LYS A N 1
ATOM 1910 C CA . LYS A 1 237 ? -10.841 5.576 -8.022 1.00 94.69 237 LYS A CA 1
ATOM 1911 C C . LYS A 1 237 ? -10.252 6.761 -7.249 1.00 94.69 237 LYS A C 1
ATOM 1913 O O . LYS A 1 237 ? -10.460 7.904 -7.641 1.00 94.69 237 LYS A O 1
ATOM 1918 N N . TYR A 1 238 ? -9.532 6.513 -6.154 1.00 94.12 238 TYR A N 1
ATOM 1919 C CA . TYR A 1 238 ? -8.929 7.592 -5.361 1.00 94.12 238 TYR A CA 1
ATOM 1920 C C . TYR A 1 238 ? -7.691 8.203 -6.008 1.00 94.12 238 TYR A C 1
ATOM 1922 O O . TYR A 1 238 ? -7.499 9.409 -5.883 1.00 94.12 238 TYR A O 1
ATOM 1930 N N . LYS A 1 239 ? -6.920 7.413 -6.762 1.00 93.88 239 LYS A N 1
ATOM 1931 C CA . LYS A 1 239 ? -5.858 7.919 -7.632 1.00 93.88 239 LYS A CA 1
ATOM 1932 C C . LYS A 1 239 ? -6.379 9.008 -8.565 1.00 93.88 239 LYS A C 1
ATOM 1934 O O . LYS A 1 239 ? -5.808 10.090 -8.624 1.00 93.88 239 LYS A O 1
ATOM 1939 N N . GLU A 1 240 ? -7.471 8.714 -9.273 1.00 90.69 240 GLU A N 1
ATOM 1940 C CA . GLU A 1 240 ? -8.079 9.654 -10.215 1.00 90.69 240 GLU A CA 1
ATOM 1941 C C . GLU A 1 240 ? -8.552 10.923 -9.501 1.00 90.69 240 GLU A C 1
ATOM 1943 O O . GLU A 1 240 ? -8.264 12.013 -9.968 1.00 90.69 240 GLU A O 1
ATOM 1948 N N . LYS A 1 241 ? -9.183 10.803 -8.327 1.00 89.44 241 LYS A N 1
ATOM 1949 C CA . LYS A 1 241 ? -9.620 11.967 -7.536 1.00 89.44 241 LYS A CA 1
ATOM 1950 C C . LYS A 1 241 ? -8.477 12.841 -7.015 1.00 89.44 241 LYS A C 1
ATOM 1952 O O . LYS A 1 241 ? -8.678 14.032 -6.831 1.00 89.44 241 LYS A O 1
ATOM 1957 N N . MET A 1 242 ? -7.322 12.254 -6.702 1.00 84.12 242 MET A N 1
ATOM 1958 C CA . MET A 1 242 ? -6.176 12.989 -6.155 1.00 84.12 242 MET A CA 1
ATOM 1959 C C . MET A 1 242 ? -5.441 13.816 -7.222 1.00 84.12 242 MET A C 1
ATOM 1961 O O . MET A 1 242 ? -4.804 14.810 -6.884 1.00 84.12 242 MET A O 1
ATOM 1965 N N . TRP A 1 243 ? -5.486 13.384 -8.483 1.00 81.44 243 TRP A N 1
ATOM 1966 C CA . TRP A 1 243 ? -4.743 13.992 -9.592 1.00 81.44 243 TRP A CA 1
ATOM 1967 C C . TRP A 1 243 ? -5.641 14.569 -10.697 1.00 81.44 243 TRP A C 1
ATOM 1969 O O . TRP A 1 243 ? -5.172 14.745 -11.822 1.00 81.44 243 TRP A O 1
ATOM 1979 N N . GLN A 1 244 ? -6.904 14.853 -10.364 1.00 60.34 244 GLN A N 1
ATOM 1980 C CA . GLN A 1 244 ? -7.756 15.812 -11.080 1.00 60.34 244 GLN A CA 1
ATOM 1981 C C . GLN A 1 244 ? -7.254 17.236 -10.845 1.00 60.34 244 GLN A C 1
ATOM 1983 O O . GLN A 1 244 ? -7.315 18.021 -11.814 1.00 60.34 244 GLN A O 1
#

Solvent-accessible surface area (backbone atoms only — not comparable to full-atom values): 14257 Å² total; per-residue (Å²): 104,66,43,44,38,59,8,44,66,67,90,60,54,66,50,87,81,82,88,75,54,74,70,51,51,57,53,51,76,71,39,94,78,64,59,94,55,78,20,43,37,45,47,54,47,48,50,34,56,75,68,73,48,92,65,70,47,73,53,84,74,86,84,87,44,70,70,75,75,60,58,83,55,58,63,76,64,47,54,66,45,45,46,42,35,50,48,43,51,48,54,50,44,59,73,41,35,80,59,39,65,43,92,57,66,77,46,84,54,52,74,46,69,69,85,79,85,78,76,80,77,87,81,87,74,67,47,65,57,30,44,49,50,22,34,50,40,39,65,72,42,40,74,76,64,47,89,71,58,50,72,70,56,49,57,52,52,54,54,52,55,64,48,90,49,72,91,68,46,68,52,56,60,64,58,52,35,48,51,56,54,38,45,48,54,45,43,70,76,38,61,93,46,41,67,61,52,42,52,49,51,50,35,51,44,35,32,38,50,30,23,48,50,64,74,36,67,91,46,55,75,69,59,40,46,51,55,53,51,51,47,45,52,38,34,37,56,46,52,52,68,74,68,109

=== Feature glossary ===
Key to the feature types in this record:

pLDDT. pLDDT is the predicted lDDT-Cα score: AlphaFold's confidence that the local environment of each residue (all inter-atomic distances within 15 Å) is correctly placed. It is a per-residue number between 0 and 100, with higher meaning more reliable.

Radius of gyration, Cα contacts, bounding box. The geometric summary reports three shape descriptors. Rg (radius of gyration) measures how spread out the Cα atoms are about their centre of mass; compact globular proteins have small Rg, elongated or unfolded ones large. Cα contacts (<8 Å, |i−j|>4) count long-range residue pairs in spatial proximity — high for tightly packed folds, near zero for rods or random coil. The bounding-box extents give the protein's footprint along x, y, z in Å.

Backbone torsions (φ/ψ). Backbone dihedral angles. Every residue except chain termini has a φ (preceding-C → N → Cα → C) and a ψ (N → Cα → C → next-N). They are reported in degrees following the IUPAC sign convention. Secondary structure is essentially a statement about which (φ, ψ) basin each residue occupies.

Contact-map, Ramachandran, and PAE plots. Plot images: a contact map (which residues are close in 3D, as an N×N binary image), a Ramachandran scatter (backbone torsion angles, revealing secondary-structure composition at a glance), and — for AlphaFold structures — a PAE heatmap (pairwise prediction confidence).

Predicted aligned error. Predicted Aligned Error (PAE) is an AlphaFold confidence matrix: entry (i, j) is the expected error in the position of residue j, in ångströms, when the prediction is superimposed on the true structure at residue i. Low PAE within a block of residues means that block is internally rigid and well-predicted; high PAE between two blocks means their relative placement is uncertain even if each block individually is confident.

Secondary structure (3-state, P-SEA). Three-state secondary structure (P-SEA) collapses the eight DSSP classes into helix (a), strand (b), and coil (c). P-SEA assigns these from Cα geometry alone — distances and angles — without requiring backbone oxygens, so it works on any Cα trace.

Solvent-accessible surface area. Solvent-accessible surface area (SASA) is the area in Å² traced out by the centre of a 1.4 Å probe sphere (a water molecule) rolled over the protein's van der Waals surface (Shrake–Rupley / Lee–Richards construction). Buried residues have near-zero SASA; fully exposed residues can exceed 200 Å². The total SASA scales roughly with the number of surface residues.

Foldseek 3Di. The Foldseek 3Di string encodes local tertiary geometry as a 20-letter alphabet — one character per residue — derived from the relative positions of nearby Cα atoms. Unlike the amino-acid sequence, 3Di is a direct function of the 3D structure, so two proteins with the same fold have similar 3Di strings even at low sequence identity.

B-factor. For experimental (PDB) structures, the B-factor (temperature factor) quantifies the positional spread of each atom in the crystal — a combination of thermal vibration and static disorder — in units of Å². High B-factors mark flexible loops or poorly resolved regions; low B-factors mark the rigid, well-ordered core.

mmCIF coordinates. The mmCIF block holds the 3D Cartesian coordinates of each backbone atom (N, Cα, C, O) in ångströms. mmCIF is the PDB's canonical archive format — a tagged-loop text representation of the atomic model.

InterPro / GO / CATH / organism. Functional annotations link the protein to curated databases. InterPro entries identify conserved domains and families by matching the sequence against member-database signatures (Pfam, PROSITE, CDD, …). Gene Ontology (GO) terms describe molecular function, biological process, and cellular component in a controlled vocabulary. CATH places the structure in a hierarchical fold classification (Class/Architecture/Topology/Homologous-superfamily). The organism is the source species.

Rendered structure images. Structure images are PyMOL renders from six orthogonal camera directions. Cartoon representation draws helices as coils and strands as arrows; sticks shows the backbone as bonds; surface shows the solvent-excluded envelope. Rainbow coloring maps sequence position to hue (blue→red, N→C); chain coloring assigns a distinct color per polypeptide.

Sequence. This is the polypeptide sequence — one letter per residue, N-terminus first. Length ranges from a few dozen residues for small domains to over a thousand for large multi-domain proteins.

Secondary structure (8-state, DSSP). The SS8 string is DSSP's per-residue secondary-structure call. α-helix (H) means an i→i+4 H-bond ladder; β-strand (E) means the residue participates in a β-sheet; 3₁₀ (G) and π (I) are tighter and wider helices; T/S are turns/bends; '-' is loop.

Nearest PDB structures. Structural nearest neighbors (via Foldseek easy-search vs the PDB). Reported per hit: target PDB id, E-value, and alignment TM-score. A TM-score above ~0.5 is the conventional threshold for 'same fold'.